Protein AF-A0A973HWJ0-F1 (afdb_monomer)

Mean predicted aligned error: 5.17 Å

pLDDT: mean 90.98, std 9.34, range [38.84, 98.31]

Foldseek 3Di:
DDPPDPPPLVVLLVVLVVCVVVVVLVVSLVSLVVCLVPPCQHLCNLVSLVSNLLSCLLQLVLVVSLVSLVQCLVQLVVCLVFAWGDGPPDPDTHGRDPPSSLSSVLSNLVSLQSQLVSCQLVQNLVSNLVSLVVSLVVVVVCVVVVHDDDPSSVCCNPQFSVLVSVCSVPAAQDFQDDQPQWAWPFADDPDQPQAFKEKEKEDFLVCCVPLCVLVVLLVQVLCVVCVNLRYAYEYEYEDQAQVCQVVRSVSVVVSCVVSVPPHTYTYRHHDPCGSCVSNVNDVPWMKIWMAGPVNGTRHIGIRCSSSSSSSVNSSVVVSSVVSD

Sequence (324 aa):
LDTSEIDLPELKIKRLEALEIAERYQEMVEVGKKYLENDPRTSYLPHLVYFTHKAHRHRGLLYDGRQLWRTWGPVLTAGALGGEIELPGSSEKWKVPEGKEGDFQLMADRAGFYEGFYQLALGNKDAALGAMVNYNDQLYERINSGETLSMATKTYLEFQSLPMAQRLDVLHGRVAPALDGLQWIQPPPESDEDKKLELRLFCDSNRATNRQARFIDVLRKLEHEYSSQGLRVVWISGVLRAERAGREANAMTEIAIQKKLGWSFGVQPGQETGVLERHLVSHGGTLLMAIDSEGILRWEMIDPMFWDEGLYRAIIERLLRNSG

Solvent-accessible surface area (backbone atoms only — not comparable to full-atom values): 17259 Å² total; per-residue (Å²): 134,86,81,79,76,77,56,63,69,58,52,57,51,53,49,45,52,51,26,56,78,67,66,38,35,70,59,28,33,54,53,32,50,51,38,59,74,76,58,50,91,42,91,54,40,47,55,48,54,50,52,25,35,51,19,21,37,43,66,30,37,55,69,61,32,42,48,50,39,67,65,44,25,63,43,24,48,48,31,35,75,39,53,72,35,64,47,91,97,43,91,63,68,44,69,49,56,88,90,39,28,63,56,17,38,56,43,23,57,48,32,40,49,45,53,10,53,39,27,41,62,74,60,38,55,69,59,11,38,52,31,25,49,53,39,51,51,57,51,49,52,41,46,74,73,68,48,84,72,53,71,70,59,49,47,45,43,67,68,39,38,52,57,47,33,54,42,49,74,75,43,51,77,32,71,52,67,70,65,67,80,52,48,62,79,38,66,70,71,96,72,62,90,68,49,24,32,38,37,41,34,37,47,43,54,70,41,50,71,49,91,34,31,68,41,54,54,45,50,51,53,50,37,70,71,35,35,92,72,12,37,44,50,36,42,34,26,72,31,71,48,49,88,49,34,66,60,49,49,50,49,42,50,52,50,32,62,76,69,67,54,91,54,25,31,32,34,31,56,29,72,64,99,33,46,51,57,69,64,67,52,62,96,87,58,36,34,41,34,34,25,42,61,89,40,31,22,70,44,72,43,63,51,70,79,69,74,30,55,23,38,56,49,47,37,49,56,54,49,52,66,70,57,113

Nearest PDB structures (foldseek):
  6hkq-assembly1_A  TM=7.403E-01  e=2.367E-03  Homo sapiens
  8q8n-assembly1_A  TM=6.943E-01  e=3.569E-03  Homo sapiens
  5h5r-assembly1_A  TM=7.353E-01  e=3.955E-03  Homo sapiens
  6elw-assembly1_A  TM=7.358E-01  e=4.857E-03  Homo sapiens
  8xyr-assembly1_A  TM=7.502E-01  e=9.467E-03  synthetic construct

Structure (mmCIF, N/CA/C/O backbone):
data_AF-A0A973HWJ0-F1
#
_entry.id   AF-A0A973HWJ0-F1
#
loop_
_atom_site.group_PDB
_atom_site.id
_atom_site.type_symbol
_atom_site.label_atom_id
_atom_site.label_alt_id
_atom_site.label_comp_id
_atom_site.label_asym_id
_atom_site.label_entity_id
_atom_site.label_seq_id
_atom_site.pdbx_PDB_ins_code
_atom_site.Cartn_x
_atom_site.Cartn_y
_atom_site.Cartn_z
_atom_site.occupancy
_atom_site.B_iso_or_equiv
_atom_site.auth_seq_id
_atom_site.auth_comp_id
_atom_site.auth_asym_id
_atom_site.auth_atom_id
_atom_site.pdbx_PDB_model_num
ATOM 1 N N . LEU A 1 1 ? 34.031 25.868 -15.312 1.00 44.06 1 LEU A N 1
ATOM 2 C CA . LEU A 1 1 ? 32.970 24.852 -15.177 1.00 44.06 1 LEU A CA 1
ATOM 3 C C . LEU A 1 1 ? 32.287 24.799 -16.522 1.00 44.06 1 LEU A C 1
ATOM 5 O O . LEU A 1 1 ? 31.571 25.727 -16.868 1.00 44.06 1 LEU A O 1
ATOM 9 N N . ASP A 1 2 ? 32.685 23.817 -17.316 1.00 38.84 2 ASP A N 1
ATOM 10 C CA . ASP A 1 2 ? 32.112 23.549 -18.627 1.00 38.84 2 ASP A CA 1
ATOM 11 C C . ASP A 1 2 ? 30.685 23.030 -18.403 1.00 38.84 2 ASP A C 1
ATOM 13 O O . ASP A 1 2 ? 30.494 22.031 -17.714 1.00 38.84 2 ASP A O 1
ATOM 17 N N . THR A 1 3 ? 29.682 23.778 -18.857 1.00 47.16 3 THR A N 1
ATOM 18 C CA . THR A 1 3 ? 28.256 23.420 -18.766 1.00 47.16 3 THR A CA 1
ATOM 19 C C . THR A 1 3 ? 27.782 22.700 -20.033 1.00 47.16 3 THR A C 1
ATOM 21 O O . THR A 1 3 ? 26.602 22.781 -20.378 1.00 47.16 3 THR A O 1
ATOM 24 N N . SER A 1 4 ? 28.692 22.070 -20.781 1.00 51.19 4 SER A N 1
ATOM 25 C CA . SER A 1 4 ? 28.357 21.320 -21.988 1.00 51.19 4 SER A CA 1
ATOM 26 C C . SER A 1 4 ? 27.718 19.974 -21.634 1.00 51.19 4 SER A C 1
ATOM 28 O O . SER A 1 4 ? 28.250 19.191 -20.856 1.00 51.19 4 SER A O 1
ATOM 30 N N . GLU A 1 5 ? 26.537 19.772 -22.222 1.00 52.50 5 GLU A N 1
ATOM 31 C CA . GLU A 1 5 ? 25.630 18.625 -22.100 1.00 52.50 5 GLU A CA 1
ATOM 32 C C . GLU A 1 5 ? 24.907 18.495 -20.760 1.00 52.50 5 GLU A C 1
ATOM 34 O O . GLU A 1 5 ? 25.197 17.663 -19.906 1.00 52.50 5 GLU A O 1
ATOM 39 N N . ILE A 1 6 ? 23.849 19.295 -20.614 1.00 59.62 6 ILE A N 1
ATOM 40 C CA . ILE A 1 6 ? 22.781 18.918 -19.701 1.00 59.62 6 ILE A CA 1
ATOM 41 C C . ILE A 1 6 ? 22.180 17.600 -20.216 1.00 59.62 6 ILE A C 1
ATOM 43 O O . ILE A 1 6 ? 21.542 17.591 -21.270 1.00 59.62 6 ILE A O 1
ATOM 47 N N . ASP A 1 7 ? 22.383 16.508 -19.477 1.00 75.69 7 ASP A N 1
ATOM 48 C CA . ASP A 1 7 ? 21.787 15.199 -19.752 1.00 75.69 7 ASP A CA 1
ATOM 49 C C . ASP A 1 7 ? 20.250 15.328 -19.711 1.00 75.69 7 ASP A C 1
ATOM 51 O O . ASP A 1 7 ? 19.611 15.360 -18.654 1.00 75.69 7 ASP A O 1
ATOM 55 N N . LEU A 1 8 ? 19.648 15.499 -20.893 1.00 78.88 8 LEU A N 1
ATOM 56 C CA . LEU A 1 8 ? 18.205 15.658 -21.073 1.00 78.88 8 LEU A CA 1
ATOM 57 C C . LEU A 1 8 ? 17.419 14.489 -20.440 1.00 78.88 8 LEU A C 1
ATOM 59 O O . LEU A 1 8 ? 16.421 14.759 -19.765 1.00 78.88 8 LEU A O 1
ATOM 63 N N . PRO A 1 9 ? 17.824 13.214 -20.616 1.00 82.06 9 PRO A N 1
ATOM 64 C CA . PRO A 1 9 ? 17.309 12.091 -19.834 1.00 82.06 9 PRO A CA 1
ATOM 65 C C . PRO A 1 9 ? 17.344 12.286 -18.312 1.00 82.06 9 PRO A C 1
ATOM 67 O O . PRO A 1 9 ? 16.328 12.050 -17.654 1.00 82.06 9 PRO A O 1
ATOM 70 N N . GLU A 1 10 ? 18.464 12.737 -17.748 1.00 85.94 10 GLU A N 1
ATOM 71 C CA . GLU A 1 10 ? 18.597 12.951 -16.300 1.00 85.94 10 GLU A CA 1
ATOM 72 C C . GLU A 1 10 ? 17.676 14.080 -15.804 1.00 85.94 10 GLU A C 1
ATOM 74 O O . GLU A 1 10 ? 16.994 13.936 -14.784 1.00 85.94 10 GLU A O 1
ATOM 79 N N . LEU A 1 11 ? 17.564 15.184 -16.555 1.00 87.50 11 LEU A N 1
ATOM 80 C CA . LEU A 1 11 ? 16.638 16.274 -16.221 1.00 87.50 11 LEU A CA 1
ATOM 81 C C . LEU A 1 11 ? 15.180 15.814 -16.123 1.00 87.50 11 LEU A C 1
ATOM 83 O O . LEU A 1 11 ? 14.424 16.331 -15.296 1.00 87.50 11 LEU A O 1
ATOM 87 N N . LYS A 1 12 ? 14.762 14.869 -16.973 1.00 89.38 12 LYS A N 1
ATOM 88 C CA . LYS A 1 12 ? 13.383 14.356 -16.979 1.00 89.38 12 LYS A CA 1
ATOM 89 C C . LYS A 1 12 ? 13.047 13.652 -15.669 1.00 89.38 12 LYS A C 1
ATOM 91 O O . LYS A 1 12 ? 11.964 13.875 -15.127 1.00 89.38 12 LYS A O 1
ATOM 96 N N . ILE A 1 13 ? 13.974 12.858 -15.136 1.00 92.44 13 ILE A N 1
ATOM 97 C CA . ILE A 1 13 ? 13.792 12.203 -13.836 1.00 92.44 13 ILE A CA 1
ATOM 98 C C . ILE A 1 13 ? 13.869 13.207 -12.698 1.00 92.44 13 ILE A C 1
ATOM 100 O O . ILE A 1 13 ? 12.954 13.232 -11.878 1.00 92.44 13 ILE A O 1
ATOM 104 N N . LYS A 1 14 ? 14.858 14.109 -12.705 1.00 92.62 14 LYS A N 1
ATOM 105 C CA . LYS A 1 14 ? 14.969 15.174 -11.693 1.00 92.62 14 LYS A CA 1
ATOM 106 C C . LYS A 1 14 ? 13.697 16.018 -11.603 1.00 92.62 14 LYS A C 1
ATOM 108 O O . LYS A 1 14 ? 13.305 16.448 -10.522 1.00 92.62 14 LYS A O 1
ATOM 113 N N . ARG A 1 15 ? 13.002 16.230 -12.728 1.00 94.56 15 ARG A N 1
ATOM 114 C CA . ARG A 1 15 ? 11.691 16.889 -12.738 1.00 94.56 15 ARG A CA 1
ATOM 115 C C . ARG A 1 15 ? 10.622 16.074 -12.008 1.00 94.56 15 ARG A C 1
ATOM 117 O O . ARG A 1 15 ? 9.851 16.662 -11.257 1.00 94.56 15 ARG A O 1
ATOM 124 N N . LEU A 1 16 ? 10.539 14.763 -12.230 1.00 94.94 16 LEU A N 1
ATOM 125 C CA . LEU A 1 16 ? 9.573 13.906 -11.530 1.00 94.94 16 LEU A CA 1
ATOM 126 C C . LEU A 1 16 ? 9.870 13.823 -10.031 1.00 94.94 16 LEU A C 1
ATOM 128 O O . LEU A 1 16 ? 8.942 13.930 -9.237 1.00 94.94 16 LEU A O 1
ATOM 132 N N . GLU A 1 17 ? 11.142 13.725 -9.650 1.00 94.19 17 GLU A N 1
ATOM 133 C CA . GLU A 1 17 ? 11.587 13.771 -8.250 1.00 94.19 17 GLU A CA 1
ATOM 134 C C . GLU A 1 17 ? 11.230 15.113 -7.594 1.00 94.19 17 GLU A C 1
ATOM 136 O O . GLU A 1 17 ? 10.685 15.152 -6.494 1.00 94.19 17 GLU A O 1
ATOM 141 N N . ALA A 1 18 ? 11.447 16.235 -8.289 1.00 95.75 18 ALA A N 1
ATOM 142 C CA . ALA A 1 18 ? 11.059 17.551 -7.786 1.00 95.75 18 ALA A CA 1
ATOM 143 C C . ALA A 1 18 ? 9.536 17.681 -7.600 1.00 95.75 18 ALA A C 1
ATOM 145 O O . ALA A 1 18 ? 9.079 18.272 -6.620 1.00 95.75 18 ALA A O 1
ATOM 146 N N . LEU A 1 19 ? 8.741 17.120 -8.518 1.00 96.81 19 LEU A N 1
ATOM 147 C CA . LEU A 1 19 ? 7.280 17.090 -8.394 1.00 96.81 19 LEU A CA 1
ATOM 148 C C . LEU A 1 19 ? 6.822 16.197 -7.237 1.00 96.81 19 LEU A C 1
ATOM 150 O O . LEU A 1 19 ? 5.868 16.555 -6.549 1.00 96.81 19 LEU A O 1
ATOM 154 N N . GLU A 1 20 ? 7.499 15.07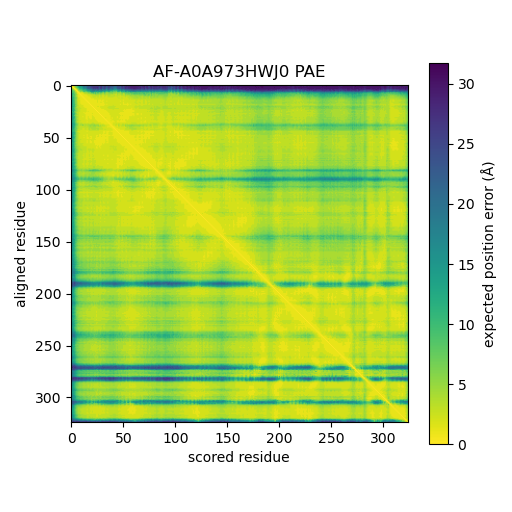3 -7.000 1.00 94.19 20 GLU A N 1
ATOM 155 C CA . GLU A 1 20 ? 7.248 14.195 -5.857 1.00 94.19 20 GLU A CA 1
ATOM 156 C C . GLU A 1 20 ? 7.533 14.904 -4.528 1.00 94.19 20 GLU A C 1
ATOM 158 O O . GLU A 1 20 ? 6.683 14.876 -3.641 1.00 94.19 20 GLU A O 1
ATOM 163 N N . ILE A 1 21 ? 8.689 15.569 -4.403 1.00 93.25 21 ILE A N 1
ATOM 164 C CA . ILE A 1 21 ? 9.074 16.337 -3.205 1.00 93.25 21 ILE A CA 1
ATOM 165 C C . ILE A 1 21 ? 8.068 17.460 -2.931 1.00 93.25 21 ILE A C 1
ATOM 167 O O . ILE A 1 21 ? 7.732 17.727 -1.780 1.00 93.25 21 ILE A O 1
ATOM 171 N N . ALA A 1 22 ? 7.568 18.105 -3.987 1.00 95.00 22 ALA A N 1
ATOM 172 C CA . ALA A 1 22 ? 6.542 19.139 -3.892 1.00 95.00 22 ALA A CA 1
ATOM 173 C C . ALA A 1 22 ? 5.112 18.584 -3.732 1.00 95.00 22 ALA A C 1
ATOM 175 O O . ALA A 1 22 ? 4.165 19.368 -3.687 1.00 95.00 22 ALA A O 1
ATOM 176 N N . GLU A 1 23 ? 4.937 17.258 -3.704 1.00 92.94 23 GLU A N 1
ATOM 177 C CA . GLU A 1 23 ? 3.645 16.560 -3.631 1.00 92.94 23 GLU A CA 1
ATOM 178 C C . GLU A 1 23 ? 2.656 16.952 -4.755 1.00 92.94 23 GLU A C 1
ATOM 180 O O . GLU A 1 23 ? 1.434 16.840 -4.629 1.00 92.94 23 GLU A O 1
ATOM 185 N N . ARG A 1 24 ? 3.178 17.377 -5.916 1.00 96.69 24 ARG A N 1
ATOM 186 C CA . ARG A 1 24 ? 2.410 17.793 -7.107 1.00 96.69 24 ARG A CA 1
ATOM 187 C C . ARG A 1 24 ? 2.049 16.589 -7.977 1.00 96.69 24 ARG A C 1
ATOM 189 O O . ARG A 1 24 ? 2.366 16.525 -9.165 1.00 96.69 24 ARG A O 1
ATOM 196 N N . TYR A 1 25 ? 1.362 15.615 -7.382 1.00 96.00 25 TYR A N 1
ATOM 197 C CA . TYR A 1 25 ? 1.127 14.309 -8.007 1.00 96.00 25 TYR A CA 1
ATOM 198 C C . TYR A 1 25 ? 0.291 14.360 -9.293 1.00 96.00 25 TYR A C 1
ATOM 200 O O . TYR A 1 25 ? 0.475 13.511 -10.157 1.00 96.00 25 TYR A O 1
ATOM 208 N N . GLN A 1 26 ? -0.598 15.346 -9.462 1.00 97.00 26 GLN A N 1
ATOM 209 C CA . GLN A 1 26 ? -1.353 15.505 -10.715 1.00 97.00 26 GLN A CA 1
ATOM 210 C C . GLN A 1 26 ? -0.416 15.810 -11.892 1.00 97.00 26 GLN A C 1
ATOM 212 O O . GLN A 1 26 ? -0.429 15.113 -12.902 1.00 97.00 26 GLN A O 1
ATOM 217 N N . GLU A 1 27 ? 0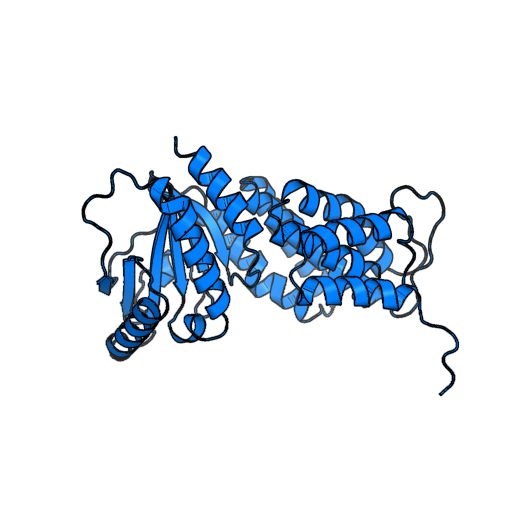.457 16.801 -11.730 1.00 97.69 27 GLU A N 1
ATOM 218 C CA . GLU A 1 27 ? 1.440 17.165 -12.753 1.00 97.69 27 GLU A CA 1
ATOM 219 C C . GLU A 1 27 ? 2.471 16.059 -12.961 1.00 97.69 27 GLU A C 1
ATOM 221 O O . GLU A 1 27 ? 2.937 15.841 -14.074 1.00 97.69 27 GLU A O 1
ATOM 226 N N . MET A 1 28 ? 2.812 15.328 -11.899 1.00 97.50 28 MET A N 1
ATOM 227 C CA . MET A 1 28 ? 3.696 14.170 -11.982 1.00 97.50 28 MET A CA 1
ATOM 228 C C . MET A 1 28 ? 3.099 13.055 -12.857 1.00 97.50 28 MET A C 1
ATOM 230 O O . MET A 1 28 ? 3.831 12.464 -13.651 1.00 97.50 28 MET A O 1
ATOM 234 N N . VAL A 1 29 ? 1.783 12.803 -12.778 1.00 97.12 29 VAL A N 1
ATOM 235 C CA . VAL A 1 29 ? 1.084 11.884 -13.697 1.00 97.12 29 VAL A CA 1
ATOM 236 C C . VAL A 1 29 ? 1.182 12.388 -15.137 1.00 97.12 29 VAL A C 1
ATOM 238 O O . VAL A 1 29 ? 1.552 11.620 -16.023 1.00 97.12 29 VAL A O 1
ATOM 241 N N . GLU A 1 30 ? 0.874 13.662 -15.378 1.00 97.12 30 GLU A N 1
ATOM 242 C CA . GLU A 1 30 ? 0.862 14.257 -16.723 1.00 97.12 30 GLU A CA 1
ATOM 243 C C . GLU A 1 30 ? 2.249 14.233 -17.378 1.00 97.12 30 GLU A C 1
ATOM 245 O O . GLU A 1 30 ? 2.405 13.791 -18.516 1.00 97.12 30 GLU A O 1
ATOM 250 N N . VAL A 1 31 ? 3.276 14.662 -16.641 1.00 96.62 31 VAL A N 1
ATOM 251 C CA . VAL A 1 31 ? 4.671 14.666 -17.098 1.00 96.62 31 VAL A CA 1
ATOM 252 C C . VAL A 1 31 ? 5.178 13.242 -17.312 1.00 96.62 31 VAL A C 1
ATOM 254 O O . VAL A 1 31 ? 5.811 12.971 -18.332 1.00 96.62 31 VAL A O 1
ATOM 257 N N . GLY A 1 32 ? 4.873 12.330 -16.387 1.00 96.44 32 GLY A N 1
ATOM 258 C CA . GLY A 1 32 ? 5.261 10.926 -16.476 1.00 96.44 32 GLY A CA 1
ATOM 259 C C . GLY A 1 32 ? 4.684 10.233 -17.711 1.00 96.44 32 GLY A C 1
ATOM 260 O O . GLY A 1 32 ? 5.438 9.669 -18.503 1.00 96.44 32 GLY A O 1
ATOM 261 N N . LYS A 1 33 ? 3.365 10.356 -17.935 1.00 96.25 33 LYS A N 1
ATOM 262 C CA . LYS A 1 33 ? 2.692 9.837 -19.140 1.00 96.25 33 LYS A CA 1
ATOM 263 C C . LYS A 1 33 ? 3.290 10.437 -20.412 1.00 96.25 33 LYS A C 1
ATOM 265 O O . LYS A 1 33 ? 3.686 9.693 -21.303 1.00 96.25 33 LYS A O 1
ATOM 270 N N . LYS A 1 34 ? 3.474 11.762 -20.451 1.00 95.44 34 LYS A N 1
ATOM 271 C CA . LYS A 1 34 ? 4.074 12.447 -21.603 1.00 95.44 34 LYS A CA 1
ATOM 272 C C . LYS A 1 34 ? 5.462 11.901 -21.948 1.00 95.44 34 LYS A C 1
ATOM 274 O O . LYS A 1 34 ? 5.757 11.719 -23.127 1.00 95.44 34 LYS A O 1
ATOM 279 N N . TYR A 1 35 ? 6.323 11.670 -20.959 1.00 94.88 35 TYR A N 1
ATOM 280 C CA . TYR A 1 35 ? 7.660 11.128 -21.212 1.00 94.88 35 TYR A CA 1
ATOM 281 C C . TYR A 1 35 ? 7.626 9.661 -21.640 1.00 94.88 35 TYR A C 1
ATOM 283 O O . TYR A 1 35 ? 8.385 9.295 -22.530 1.00 94.88 35 TYR A O 1
ATOM 291 N N . LEU A 1 36 ? 6.737 8.842 -21.075 1.00 95.06 36 LEU A N 1
ATOM 292 C CA . LEU A 1 36 ? 6.569 7.449 -21.500 1.00 95.06 36 LEU A CA 1
ATOM 293 C C . LEU A 1 36 ? 6.042 7.333 -22.937 1.00 95.06 36 LEU A C 1
ATOM 295 O O . LEU A 1 36 ? 6.428 6.417 -23.652 1.00 95.06 36 LEU A O 1
ATOM 299 N N . GLU A 1 37 ? 5.186 8.258 -23.365 1.00 92.69 37 GLU A N 1
ATOM 300 C CA . GLU A 1 37 ? 4.616 8.267 -24.717 1.00 92.69 37 GLU A CA 1
ATOM 301 C C . GLU A 1 37 ? 5.591 8.811 -25.766 1.00 92.69 37 GLU A C 1
ATOM 303 O O . GLU A 1 37 ? 5.693 8.257 -26.856 1.00 92.69 37 GLU A O 1
ATOM 308 N N . ASN A 1 38 ? 6.305 9.897 -25.455 1.00 89.94 38 ASN A N 1
ATOM 309 C CA . ASN A 1 38 ? 7.079 10.631 -26.462 1.00 89.94 38 ASN A CA 1
ATOM 310 C C . ASN A 1 38 ? 8.580 10.342 -26.411 1.00 89.94 38 ASN A C 1
ATOM 312 O O . ASN A 1 38 ? 9.251 10.415 -27.434 1.00 89.94 38 ASN A O 1
ATOM 316 N N . ASP A 1 39 ? 9.117 10.019 -25.233 1.00 88.25 39 ASP A N 1
ATOM 317 C CA . ASP A 1 39 ? 10.555 9.867 -25.020 1.00 88.25 39 ASP A CA 1
ATOM 318 C C . ASP A 1 39 ? 10.937 8.681 -24.097 1.00 88.25 39 ASP A C 1
ATOM 320 O O . ASP A 1 39 ? 11.739 8.860 -23.170 1.00 88.25 39 ASP A O 1
ATOM 324 N N . PRO A 1 40 ? 10.411 7.458 -24.307 1.00 90.25 40 PRO A N 1
ATOM 325 C CA . PRO A 1 40 ? 10.664 6.334 -23.398 1.00 90.25 40 PRO A CA 1
ATOM 326 C C . PRO A 1 40 ? 12.080 5.742 -23.493 1.00 90.25 40 PRO A C 1
ATOM 328 O O . PRO A 1 40 ? 12.487 4.977 -22.622 1.00 90.25 40 PRO A O 1
ATOM 331 N N . ARG A 1 41 ? 12.847 6.078 -24.537 1.00 91.81 41 ARG A N 1
ATOM 332 C CA . ARG A 1 41 ? 14.199 5.552 -24.802 1.00 91.81 41 ARG A CA 1
ATOM 333 C C . ARG A 1 41 ? 15.242 6.241 -23.923 1.00 91.81 41 ARG A C 1
ATOM 335 O O . ARG A 1 41 ? 15.999 7.093 -24.380 1.00 91.81 41 ARG A O 1
ATOM 342 N N . THR A 1 42 ? 15.257 5.892 -22.643 1.00 90.88 42 THR A N 1
ATOM 343 C CA . THR A 1 42 ? 16.151 6.472 -21.634 1.00 90.88 42 THR A CA 1
ATOM 344 C C . THR A 1 42 ? 16.688 5.395 -20.698 1.00 90.88 42 THR A C 1
ATOM 346 O O . THR A 1 42 ? 15.977 4.458 -20.337 1.00 90.88 42 THR A O 1
ATOM 349 N N . SER A 1 43 ? 17.933 5.558 -20.241 1.00 90.38 43 SER A N 1
ATOM 350 C CA . SER A 1 43 ? 18.537 4.714 -19.198 1.00 90.38 43 SER A CA 1
ATOM 351 C C . SER A 1 43 ? 17.747 4.732 -17.884 1.00 90.38 43 SER A C 1
ATOM 353 O O . SER A 1 43 ? 17.886 3.828 -17.065 1.00 90.38 43 SER A O 1
ATOM 355 N N . TYR A 1 44 ? 16.877 5.729 -17.702 1.00 92.75 44 TYR A N 1
ATOM 356 C CA . TYR A 1 44 ? 16.008 5.872 -16.544 1.00 92.75 44 TYR A CA 1
ATOM 357 C C . TYR A 1 44 ? 14.574 5.364 -16.758 1.00 92.75 44 TYR A C 1
ATOM 359 O O . TYR A 1 44 ? 13.711 5.627 -15.919 1.00 92.75 44 TYR A O 1
ATOM 367 N N . LEU A 1 45 ? 14.288 4.635 -17.842 1.00 95.56 45 LEU A N 1
ATOM 368 C CA . LEU A 1 45 ? 12.947 4.108 -18.121 1.00 95.56 45 LEU A CA 1
ATOM 369 C C . LEU A 1 45 ? 12.317 3.372 -16.913 1.00 95.56 45 LEU A C 1
ATOM 371 O O . LEU A 1 45 ? 11.165 3.674 -16.592 1.00 95.56 45 LEU A O 1
ATOM 375 N N . PRO A 1 46 ? 13.037 2.504 -16.167 1.00 95.75 46 PRO A N 1
ATOM 376 C CA . PRO A 1 46 ? 12.475 1.854 -14.979 1.00 95.75 46 PRO A CA 1
ATOM 377 C C . PRO A 1 46 ? 11.986 2.851 -13.916 1.00 95.75 46 PRO A C 1
ATOM 379 O O . PRO A 1 46 ? 10.902 2.696 -13.348 1.00 95.75 46 PRO A O 1
ATOM 382 N N . HIS A 1 47 ? 12.750 3.920 -13.688 1.00 94.69 47 HIS A N 1
ATOM 383 C CA . HIS A 1 47 ? 12.416 4.975 -12.732 1.00 94.69 47 HIS A CA 1
ATOM 384 C C . HIS A 1 47 ? 11.247 5.830 -13.222 1.00 94.69 47 HIS A C 1
ATOM 386 O O . HIS A 1 47 ? 10.363 6.171 -12.438 1.00 94.69 47 HIS A O 1
ATOM 392 N N . LEU A 1 48 ? 11.198 6.123 -14.522 1.00 95.88 48 LEU A N 1
ATOM 393 C CA . LEU A 1 48 ? 10.093 6.845 -15.142 1.00 95.88 48 LEU A CA 1
ATOM 394 C C . LEU A 1 48 ? 8.760 6.100 -14.954 1.00 95.88 48 LEU A C 1
ATOM 396 O O . LEU A 1 48 ? 7.774 6.710 -14.531 1.00 95.88 48 LEU A O 1
ATOM 400 N N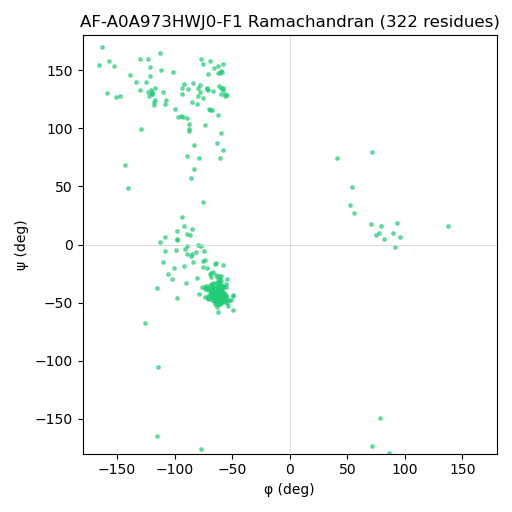 . VAL A 1 49 ? 8.736 4.783 -15.190 1.00 96.75 49 VAL A N 1
ATOM 401 C CA . VAL A 1 49 ? 7.555 3.939 -14.931 1.00 96.75 49 VAL A CA 1
ATOM 402 C C . VAL A 1 49 ? 7.189 3.982 -13.447 1.00 96.75 49 VAL A C 1
ATOM 404 O O . VAL A 1 49 ? 6.037 4.249 -13.105 1.00 96.75 49 VAL A O 1
ATOM 407 N N . TYR A 1 50 ? 8.166 3.792 -12.555 1.00 95.00 50 TYR A N 1
ATOM 408 C CA . TYR A 1 50 ? 7.935 3.765 -11.111 1.00 95.00 50 TYR A CA 1
ATOM 409 C C . TYR A 1 50 ? 7.381 5.083 -10.549 1.00 95.00 50 TYR A C 1
ATOM 411 O O . TYR A 1 50 ? 6.423 5.063 -9.774 1.00 95.00 50 TYR A O 1
ATOM 419 N N . PHE A 1 51 ? 7.944 6.227 -10.937 1.00 95.56 51 PHE A N 1
ATOM 420 C CA . PHE A 1 51 ? 7.481 7.539 -10.484 1.00 95.56 51 PHE A CA 1
ATOM 421 C C . PHE A 1 51 ? 6.093 7.865 -11.032 1.00 95.56 51 PHE A C 1
ATOM 423 O O . PHE A 1 51 ? 5.210 8.275 -10.275 1.00 95.56 51 PHE A O 1
ATOM 430 N N . THR A 1 52 ? 5.857 7.593 -12.317 1.00 96.56 52 THR A N 1
ATOM 431 C CA . THR A 1 52 ? 4.529 7.756 -12.923 1.00 96.56 52 THR A CA 1
ATOM 432 C C . THR A 1 52 ? 3.500 6.902 -12.185 1.00 96.56 52 THR A C 1
ATOM 434 O O . THR A 1 52 ? 2.430 7.381 -11.814 1.00 96.56 52 THR A O 1
ATOM 437 N N . HIS A 1 53 ? 3.837 5.649 -11.893 1.00 95.38 53 HIS A N 1
ATOM 438 C CA . HIS A 1 53 ? 3.017 4.745 -11.100 1.00 95.38 53 HIS A CA 1
ATOM 439 C C . HIS A 1 53 ? 2.743 5.273 -9.682 1.00 95.38 53 HIS A C 1
ATOM 441 O O . HIS A 1 53 ? 1.595 5.277 -9.233 1.00 95.38 53 HIS A O 1
ATOM 447 N N . LYS A 1 54 ? 3.779 5.734 -8.973 1.00 94.56 54 LYS A N 1
ATOM 448 C CA . LYS A 1 54 ? 3.648 6.294 -7.624 1.00 94.56 54 LYS A CA 1
ATOM 449 C C . LYS A 1 54 ? 2.657 7.460 -7.613 1.00 94.56 54 LYS A C 1
ATOM 451 O O . LYS A 1 54 ? 1.789 7.512 -6.744 1.00 94.56 54 LYS A O 1
ATOM 456 N N . ALA A 1 55 ? 2.720 8.333 -8.615 1.00 96.19 55 ALA A N 1
ATOM 457 C CA . ALA A 1 55 ? 1.779 9.435 -8.766 1.00 96.19 55 ALA A CA 1
ATOM 458 C C . ALA A 1 55 ? 0.323 8.954 -8.935 1.00 96.19 55 ALA A C 1
ATOM 460 O O . ALA A 1 55 ? -0.575 9.506 -8.299 1.00 96.19 55 ALA A O 1
ATOM 461 N N . HIS A 1 56 ? 0.078 7.882 -9.701 1.00 96.44 56 HIS A N 1
ATOM 462 C CA . HIS A 1 56 ? -1.262 7.286 -9.819 1.00 96.44 56 HIS A CA 1
ATOM 463 C C . HIS A 1 56 ? -1.805 6.816 -8.464 1.00 96.44 56 HIS A C 1
ATOM 465 O O . HIS A 1 56 ? -2.961 7.102 -8.146 1.00 96.44 56 HIS A O 1
ATOM 471 N N . ARG A 1 57 ? -0.979 6.160 -7.635 1.00 94.38 57 ARG A N 1
ATOM 472 C CA . ARG A 1 57 ? -1.396 5.727 -6.289 1.00 94.38 57 ARG A CA 1
ATOM 473 C C . ARG A 1 57 ? -1.757 6.904 -5.390 1.00 94.38 57 ARG A C 1
ATOM 475 O O . ARG A 1 57 ? -2.831 6.896 -4.797 1.00 94.38 57 ARG A O 1
ATOM 482 N N . HIS A 1 58 ? -0.925 7.947 -5.344 1.00 94.12 58 HIS A N 1
ATOM 483 C CA . HIS A 1 58 ? -1.223 9.155 -4.562 1.00 94.12 58 HIS A CA 1
ATOM 484 C C . HIS A 1 58 ? -2.515 9.854 -5.000 1.00 94.12 58 HIS A C 1
ATOM 486 O O . HIS A 1 58 ? -3.158 10.513 -4.186 1.00 94.12 58 HIS A O 1
ATOM 492 N N . ARG A 1 59 ? -2.906 9.699 -6.268 1.00 95.44 59 ARG A N 1
ATOM 493 C CA . ARG A 1 59 ? -4.145 10.246 -6.834 1.00 95.44 59 ARG A CA 1
ATOM 494 C C . ARG A 1 59 ? -5.344 9.295 -6.742 1.00 95.44 59 ARG A C 1
ATOM 496 O O . ARG A 1 59 ? -6.432 9.692 -7.137 1.00 95.44 59 ARG A O 1
ATOM 503 N N . GLY A 1 60 ? -5.169 8.067 -6.249 1.00 94.75 60 GLY A N 1
ATOM 504 C CA . GLY A 1 60 ? -6.241 7.066 -6.200 1.00 94.75 60 GLY A CA 1
ATOM 505 C C . GLY A 1 60 ? -6.652 6.518 -7.571 1.00 94.75 60 GLY A C 1
ATOM 506 O O . GLY A 1 60 ? -7.720 5.927 -7.707 1.00 94.75 60 GLY A O 1
ATOM 507 N N . LEU A 1 61 ? -5.816 6.685 -8.600 1.00 96.50 61 LEU A N 1
ATOM 508 C CA . LEU A 1 61 ? -6.084 6.241 -9.971 1.00 96.50 61 LEU A CA 1
ATOM 509 C C . LEU A 1 61 ? -5.722 4.757 -10.138 1.00 96.50 61 LEU A C 1
ATOM 511 O O . LEU A 1 61 ? -4.782 4.406 -10.850 1.00 96.50 61 LEU A O 1
ATOM 515 N N . LEU A 1 62 ? -6.443 3.879 -9.434 1.00 95.19 62 LEU A N 1
ATOM 516 C CA . LEU A 1 62 ? -6.073 2.465 -9.285 1.00 95.19 62 LEU A CA 1
ATOM 517 C C . LEU A 1 62 ? -6.043 1.696 -10.611 1.00 95.19 62 LEU A C 1
ATOM 519 O O . LEU A 1 62 ? -5.112 0.935 -10.867 1.00 95.19 62 LEU A O 1
ATOM 523 N N . TYR A 1 63 ? -7.047 1.901 -11.465 1.00 96.25 63 TYR A N 1
ATOM 524 C CA . TYR A 1 63 ? -7.123 1.218 -12.757 1.00 96.25 63 TYR A CA 1
ATOM 525 C C . TYR A 1 63 ? -5.985 1.647 -13.690 1.00 96.25 63 TYR A C 1
ATOM 527 O O . TYR A 1 63 ? -5.276 0.800 -14.229 1.00 96.25 63 TYR A O 1
ATOM 535 N N . ASP A 1 64 ? -5.765 2.955 -13.819 1.00 96.50 64 ASP A N 1
ATOM 536 C CA . ASP A 1 64 ? -4.702 3.519 -14.653 1.00 96.50 64 ASP A CA 1
ATOM 537 C C . ASP A 1 64 ? -3.312 3.118 -14.148 1.00 96.50 64 ASP A C 1
ATOM 539 O O . ASP A 1 64 ? -2.460 2.702 -14.932 1.00 96.50 64 ASP A O 1
ATOM 543 N N . GLY A 1 65 ? -3.091 3.180 -12.829 1.00 95.81 65 GLY A N 1
ATOM 544 C CA . GLY A 1 65 ? -1.839 2.763 -12.202 1.00 95.81 65 GLY A CA 1
ATOM 545 C C . GLY A 1 65 ? -1.533 1.283 -12.435 1.00 95.81 65 GLY A C 1
ATOM 546 O O . GLY A 1 65 ? -0.378 0.918 -12.657 1.00 95.81 65 GLY A O 1
ATOM 547 N N . ARG A 1 66 ? -2.564 0.432 -12.461 1.00 96.50 66 ARG A N 1
ATOM 548 C CA . ARG A 1 66 ? -2.429 -0.978 -12.834 1.00 96.50 66 ARG A CA 1
ATOM 549 C C . ARG A 1 66 ? -2.157 -1.170 -14.323 1.00 96.50 66 ARG A C 1
ATOM 551 O O . ARG A 1 66 ? -1.291 -1.965 -14.683 1.00 96.50 66 ARG A O 1
ATOM 558 N N . GLN A 1 67 ? -2.875 -0.463 -15.196 1.00 97.06 67 GLN A N 1
ATOM 559 C CA . GLN A 1 67 ? -2.662 -0.575 -16.641 1.00 97.06 67 GLN A CA 1
ATOM 560 C C . GLN A 1 67 ? -1.268 -0.111 -17.055 1.00 97.06 67 GLN A C 1
ATOM 562 O O . GLN A 1 67 ? -0.662 -0.718 -17.930 1.00 97.06 67 GLN A O 1
ATOM 567 N N . LEU A 1 68 ? -0.711 0.884 -16.366 1.00 96.81 68 LEU A N 1
ATOM 568 C CA . LEU A 1 68 ? 0.676 1.289 -16.549 1.00 96.81 68 LEU A CA 1
ATOM 569 C C . LEU A 1 68 ? 1.646 0.107 -16.372 1.00 96.81 68 LEU A C 1
ATOM 571 O O . LEU A 1 68 ? 2.492 -0.117 -17.235 1.00 96.81 68 LEU A O 1
ATOM 575 N N . TRP A 1 69 ? 1.498 -0.689 -15.308 1.00 96.25 69 TRP A N 1
ATOM 576 C CA . TRP A 1 69 ? 2.327 -1.884 -15.107 1.00 96.25 69 TRP A CA 1
ATOM 577 C C . TRP A 1 69 ? 2.063 -2.982 -16.126 1.00 96.25 69 TRP A C 1
ATOM 579 O O . TRP A 1 69 ? 2.993 -3.677 -16.510 1.00 96.25 69 TRP A O 1
ATOM 589 N N . ARG A 1 70 ? 0.830 -3.144 -16.601 1.00 95.88 70 ARG A N 1
ATOM 590 C CA . ARG A 1 70 ? 0.524 -4.131 -17.647 1.00 95.88 70 ARG A CA 1
ATOM 591 C C . ARG A 1 70 ? 1.148 -3.768 -18.988 1.00 95.88 70 ARG A C 1
ATOM 593 O O . ARG A 1 70 ? 1.596 -4.654 -19.706 1.00 95.88 70 ARG A O 1
ATOM 600 N N . THR A 1 71 ? 1.213 -2.477 -19.292 1.00 96.62 71 THR A N 1
ATOM 601 C CA . THR A 1 71 ? 1.853 -1.963 -20.503 1.00 96.62 71 THR A CA 1
ATOM 602 C C . THR A 1 71 ? 3.378 -2.036 -20.413 1.00 96.62 71 THR A C 1
ATOM 604 O O . THR A 1 71 ? 4.025 -2.474 -21.359 1.00 96.62 71 THR A O 1
ATOM 607 N N . TRP A 1 72 ? 3.966 -1.624 -19.286 1.00 97.25 72 TRP A N 1
ATOM 608 C CA . TRP A 1 72 ? 5.422 -1.462 -19.165 1.00 97.25 72 TRP A CA 1
ATOM 609 C C . TRP A 1 72 ? 6.137 -2.610 -18.450 1.00 97.25 72 TRP A C 1
ATOM 611 O O . TRP A 1 72 ? 7.332 -2.787 -18.644 1.00 97.25 72 TRP A O 1
ATOM 621 N N . GLY A 1 73 ? 5.442 -3.423 -17.659 1.00 95.94 73 GLY A N 1
ATOM 622 C CA . GLY A 1 73 ? 6.002 -4.591 -16.971 1.00 95.94 73 GLY A CA 1
ATOM 623 C C . GLY A 1 73 ? 6.709 -5.564 -17.920 1.00 95.94 73 GLY A C 1
ATOM 624 O O . GLY A 1 73 ? 7.879 -5.852 -17.681 1.00 95.94 73 GLY A O 1
ATOM 625 N N . PRO A 1 74 ? 6.084 -5.992 -19.037 1.00 95.88 74 PRO A N 1
ATOM 626 C CA . PRO A 1 74 ? 6.744 -6.857 -20.019 1.00 95.88 74 PRO A CA 1
ATOM 627 C C . PRO A 1 74 ? 8.016 -6.243 -20.620 1.00 95.88 74 PRO A C 1
ATOM 629 O O . PRO A 1 74 ? 8.996 -6.948 -20.846 1.00 95.88 74 PRO A O 1
ATOM 632 N N . VAL A 1 75 ? 8.028 -4.922 -20.826 1.00 96.56 75 VAL A N 1
ATOM 633 C CA . VAL A 1 75 ? 9.193 -4.170 -21.323 1.00 96.56 75 VAL A CA 1
ATOM 634 C C . VAL A 1 75 ? 10.323 -4.190 -20.292 1.00 96.56 75 VAL A C 1
ATOM 636 O O . VAL A 1 75 ? 11.484 -4.384 -20.646 1.00 96.56 75 VAL A O 1
ATOM 639 N N . LEU A 1 76 ? 9.987 -4.027 -19.008 1.00 97.00 76 LEU A N 1
ATOM 640 C CA . LEU A 1 76 ? 10.949 -4.090 -17.908 1.00 97.00 76 LEU A CA 1
ATOM 641 C C . LEU A 1 76 ? 11.536 -5.496 -17.753 1.00 97.00 76 LEU A C 1
ATOM 643 O O . LEU A 1 76 ? 12.745 -5.632 -17.600 1.00 97.00 76 LEU A O 1
ATOM 647 N N . THR A 1 77 ? 10.703 -6.535 -17.859 1.00 95.62 77 THR A N 1
ATOM 648 C CA . THR A 1 77 ? 11.147 -7.935 -17.854 1.00 95.62 77 THR A CA 1
ATOM 649 C C . THR A 1 77 ? 12.078 -8.231 -19.026 1.00 95.62 77 THR A C 1
ATOM 651 O O . THR A 1 77 ? 13.135 -8.816 -18.821 1.00 95.62 77 THR A O 1
ATOM 654 N N . ALA A 1 78 ? 11.729 -7.797 -20.241 1.00 95.69 78 ALA A N 1
ATOM 655 C CA . ALA A 1 78 ? 12.594 -7.969 -21.404 1.00 95.69 78 ALA A CA 1
ATOM 656 C C . ALA A 1 78 ? 13.933 -7.241 -21.215 1.00 95.69 78 ALA A C 1
ATOM 658 O O . ALA A 1 78 ? 14.986 -7.809 -21.483 1.00 95.69 78 ALA A O 1
ATOM 659 N N . GLY A 1 79 ? 13.907 -6.009 -20.696 1.00 95.56 79 GLY A N 1
ATOM 660 C CA . GLY A 1 79 ? 15.128 -5.229 -20.508 1.00 95.56 79 GLY A CA 1
ATOM 661 C C . GLY A 1 79 ? 16.027 -5.727 -19.377 1.00 95.56 79 GLY A C 1
ATOM 662 O O . GLY A 1 79 ? 17.227 -5.468 -19.402 1.00 95.56 79 GLY A O 1
ATOM 663 N N . ALA A 1 80 ? 15.488 -6.496 -18.430 1.00 94.94 80 ALA A N 1
ATOM 664 C CA . ALA A 1 80 ? 16.275 -7.167 -17.400 1.00 94.94 80 ALA A CA 1
ATOM 665 C C . ALA A 1 80 ? 17.197 -8.262 -17.972 1.00 94.94 80 ALA A C 1
ATOM 667 O O . ALA A 1 80 ? 18.223 -8.572 -17.374 1.00 94.94 80 ALA A O 1
ATOM 668 N N . LEU A 1 81 ? 16.866 -8.807 -19.150 1.00 93.56 81 LEU A N 1
ATOM 669 C CA . LEU A 1 81 ? 17.719 -9.745 -19.890 1.00 93.56 81 LEU A CA 1
ATOM 670 C C . LEU A 1 81 ? 18.821 -9.034 -20.699 1.00 93.56 81 LEU A C 1
ATOM 672 O O . LEU A 1 81 ? 19.679 -9.696 -21.285 1.00 93.56 81 LEU A O 1
ATOM 676 N N . GLY A 1 82 ? 18.796 -7.698 -20.745 1.00 91.25 82 GLY A N 1
ATOM 677 C CA . GLY A 1 82 ? 19.657 -6.880 -21.591 1.00 91.25 82 GLY A CA 1
ATOM 678 C C . GLY A 1 82 ? 19.297 -6.954 -23.080 1.00 91.25 82 GLY A C 1
ATOM 679 O O . GLY A 1 82 ? 18.301 -7.547 -23.493 1.00 91.25 82 GLY A O 1
ATOM 680 N N . GLY A 1 83 ? 20.128 -6.331 -23.917 1.00 91.94 83 GLY A N 1
ATOM 681 C CA . GLY A 1 83 ? 19.971 -6.380 -25.374 1.00 91.94 83 GLY A CA 1
ATOM 682 C C . GLY A 1 83 ? 18.883 -5.453 -25.925 1.00 91.94 83 GLY A C 1
ATOM 683 O O . GLY A 1 83 ? 18.679 -4.348 -25.428 1.00 91.94 83 GLY A O 1
ATOM 684 N N . GLU A 1 84 ? 18.252 -5.859 -27.026 1.00 95.12 84 GLU A N 1
ATOM 685 C CA . GLU A 1 84 ? 17.240 -5.064 -27.726 1.00 95.12 84 GLU A CA 1
ATOM 686 C C . GLU A 1 84 ? 15.824 -5.401 -27.255 1.00 95.12 84 GLU A C 1
ATOM 688 O O . GLU A 1 84 ? 15.419 -6.563 -27.279 1.00 95.12 84 GLU A O 1
ATOM 693 N N . ILE A 1 85 ? 15.050 -4.375 -26.904 1.00 95.31 85 ILE A N 1
ATOM 694 C CA . ILE A 1 85 ? 13.660 -4.500 -26.460 1.00 95.31 85 ILE A CA 1
ATOM 695 C C . ILE A 1 85 ? 12.709 -3.705 -27.352 1.00 95.31 85 ILE A C 1
ATOM 697 O O . ILE A 1 85 ? 13.083 -2.692 -27.944 1.00 95.31 85 ILE A O 1
ATOM 701 N N . GLU A 1 86 ? 11.459 -4.146 -27.420 1.00 94.25 86 GLU A N 1
ATOM 702 C CA . GLU A 1 86 ? 10.378 -3.423 -28.092 1.00 94.25 86 GLU A CA 1
ATOM 703 C C . GLU A 1 86 ? 9.635 -2.544 -27.082 1.00 94.25 86 GLU A C 1
ATOM 705 O O . GLU A 1 86 ? 9.332 -2.974 -25.966 1.00 94.25 86 GLU A O 1
ATOM 710 N N . LEU A 1 87 ? 9.362 -1.294 -27.465 1.00 93.38 87 LEU A N 1
ATOM 711 C CA . LEU A 1 87 ? 8.644 -0.335 -26.626 1.00 93.38 87 LEU A CA 1
ATOM 712 C C . LEU A 1 87 ? 7.175 -0.232 -27.069 1.00 93.38 87 LEU A C 1
ATOM 714 O O . LEU A 1 87 ? 6.892 -0.351 -28.264 1.00 93.38 87 LEU A O 1
ATOM 718 N N . PRO A 1 88 ? 6.229 0.035 -26.151 1.00 92.56 88 PRO A N 1
ATOM 719 C CA . PRO A 1 88 ? 4.816 0.154 -26.490 1.00 92.56 88 PRO A CA 1
ATOM 720 C C . PRO A 1 88 ? 4.594 1.222 -27.567 1.00 92.56 88 PRO A C 1
ATOM 722 O O . PRO A 1 88 ? 5.071 2.347 -27.441 1.00 92.56 88 PRO A O 1
ATOM 725 N N . GLY A 1 89 ? 3.870 0.870 -28.632 1.00 87.31 89 GLY A N 1
ATOM 726 C CA . GLY A 1 89 ? 3.573 1.793 -29.734 1.00 87.31 89 GLY A CA 1
ATOM 727 C C . GLY A 1 89 ? 4.741 2.077 -30.690 1.00 87.31 89 GLY A C 1
ATOM 728 O O . GLY A 1 89 ? 4.593 2.927 -31.564 1.00 87.31 89 GLY A O 1
ATOM 729 N N . SER A 1 90 ? 5.871 1.372 -30.570 1.00 87.62 90 SER A N 1
ATOM 730 C CA . SER A 1 90 ? 7.036 1.498 -31.456 1.00 87.62 90 SER A CA 1
ATOM 731 C C . SER A 1 90 ? 7.386 0.152 -32.087 1.00 87.62 90 SER A C 1
ATOM 733 O O . SER A 1 90 ? 7.536 -0.840 -31.383 1.00 87.62 90 SER A O 1
ATOM 735 N N . SER A 1 91 ? 7.587 0.122 -33.407 1.00 82.31 91 SER A N 1
ATOM 736 C CA . SER A 1 91 ? 8.159 -1.038 -34.111 1.00 82.31 91 SER A CA 1
ATOM 737 C C . SER A 1 91 ? 9.691 -1.056 -34.091 1.00 82.31 91 SER A C 1
ATOM 739 O O . SER A 1 91 ? 10.306 -2.078 -34.384 1.00 82.31 91 SER A O 1
ATOM 741 N N . GLU A 1 92 ? 10.324 0.068 -33.752 1.00 88.81 92 GLU A N 1
ATOM 742 C CA . GLU A 1 92 ? 11.774 0.150 -33.609 1.00 88.81 92 GLU A CA 1
ATOM 743 C C . GLU A 1 92 ? 12.205 -0.412 -32.259 1.00 88.81 92 GLU A C 1
ATOM 745 O O . GLU A 1 92 ? 11.724 0.028 -31.205 1.00 88.81 92 GLU A O 1
ATOM 750 N N . LYS A 1 93 ? 13.163 -1.339 -32.307 1.00 92.19 93 LYS A N 1
ATOM 751 C CA . LYS A 1 93 ? 13.821 -1.868 -31.119 1.00 92.19 93 LYS A CA 1
ATOM 752 C C . LYS A 1 93 ? 14.745 -0.827 -30.5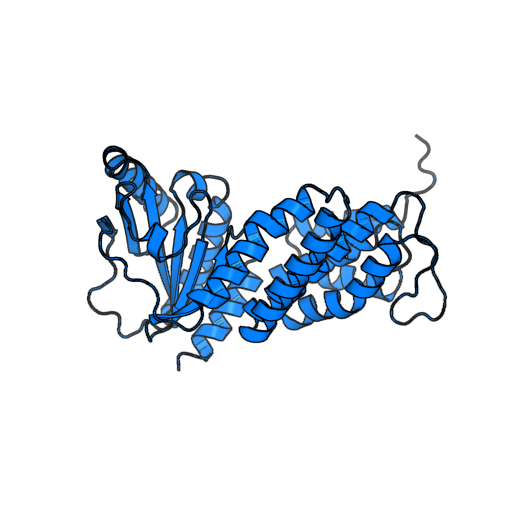01 1.00 92.19 93 LYS A C 1
ATOM 754 O O . LYS A 1 93 ? 15.367 -0.024 -31.194 1.00 92.19 93 LYS A O 1
ATOM 759 N N . TRP A 1 94 ? 14.852 -0.859 -29.181 1.00 94.94 94 TRP A N 1
ATOM 760 C CA . TRP A 1 94 ? 15.762 -0.021 -28.418 1.00 94.94 94 TRP A CA 1
ATOM 761 C C . TRP A 1 94 ? 16.741 -0.893 -27.639 1.00 94.94 94 TRP A C 1
ATOM 763 O O . TRP A 1 94 ? 16.341 -1.842 -26.969 1.00 94.94 94 TRP A O 1
ATOM 773 N N . LYS A 1 95 ? 18.032 -0.571 -27.731 1.00 95.44 95 LYS A N 1
ATOM 774 C CA . LYS A 1 95 ? 19.075 -1.275 -26.991 1.00 95.44 95 LYS A CA 1
ATOM 775 C C . LYS A 1 95 ? 19.133 -0.759 -25.556 1.00 95.44 95 LYS A C 1
ATOM 777 O O . LYS A 1 95 ? 19.383 0.428 -25.340 1.00 95.44 95 LYS A O 1
ATOM 782 N N . VAL A 1 96 ? 18.941 -1.659 -24.597 1.00 94.56 96 VAL A N 1
ATOM 783 C CA . VAL A 1 96 ? 19.127 -1.381 -23.172 1.00 94.56 96 VAL A CA 1
ATOM 784 C C . VAL A 1 96 ? 20.580 -0.950 -22.939 1.00 94.56 96 VAL A C 1
ATOM 786 O O . VAL A 1 96 ? 21.496 -1.629 -23.414 1.00 94.56 96 VAL A O 1
ATOM 789 N N . PRO A 1 97 ? 20.816 0.181 -22.251 1.00 92.75 97 PRO A N 1
ATOM 790 C CA . PRO A 1 97 ? 22.162 0.616 -21.911 1.00 92.75 97 PRO A CA 1
ATOM 791 C C . PRO A 1 97 ? 22.866 -0.405 -21.017 1.00 92.75 97 PRO A C 1
ATOM 793 O O . PRO A 1 97 ? 22.278 -0.905 -20.061 1.00 92.75 97 PRO A O 1
ATOM 796 N N . GLU A 1 98 ? 24.134 -0.673 -21.314 1.00 93.00 98 GLU A N 1
ATOM 797 C CA . GLU A 1 98 ? 24.957 -1.608 -20.547 1.00 93.00 98 GLU A CA 1
ATOM 798 C C . GLU A 1 98 ? 25.035 -1.194 -19.069 1.00 93.00 98 GLU A C 1
ATOM 800 O O . GLU A 1 98 ? 25.218 -0.016 -18.744 1.00 93.00 98 GLU A O 1
ATOM 805 N N . GLY A 1 99 ? 24.871 -2.163 -18.168 1.00 92.44 99 GLY A N 1
ATOM 806 C CA . GLY A 1 99 ? 24.906 -1.946 -16.722 1.00 92.44 99 GLY A CA 1
ATOM 807 C C . GLY A 1 99 ? 23.589 -1.437 -16.126 1.00 92.44 99 GLY A C 1
ATOM 808 O O . GLY A 1 99 ? 23.544 -1.133 -14.932 1.00 92.44 99 GLY A O 1
ATOM 809 N N . LYS A 1 100 ? 22.515 -1.326 -16.921 1.00 93.94 100 LYS A N 1
ATOM 810 C CA . LYS A 1 100 ? 21.171 -0.940 -16.450 1.00 93.94 100 LYS A CA 1
ATOM 811 C C . LYS A 1 100 ? 20.221 -2.111 -16.228 1.00 93.94 100 LYS A C 1
ATOM 813 O O . LYS A 1 100 ? 19.140 -1.903 -15.685 1.00 93.94 100 LYS A O 1
ATOM 818 N N . GLU A 1 101 ? 20.623 -3.333 -16.547 1.00 94.19 101 GLU A N 1
ATOM 819 C CA . GLU A 1 101 ? 19.812 -4.549 -16.427 1.00 94.19 101 GLU A CA 1
ATOM 820 C C . GLU A 1 101 ? 19.272 -4.738 -14.999 1.00 94.19 101 GLU A C 1
ATOM 822 O O . GLU A 1 101 ? 18.116 -5.109 -14.812 1.00 94.19 101 GLU A O 1
ATOM 827 N N . GLY A 1 102 ? 20.063 -4.382 -13.979 1.00 93.00 102 GLY A N 1
ATOM 828 C CA . GLY A 1 102 ? 19.642 -4.433 -12.576 1.00 93.00 102 GLY A CA 1
ATOM 829 C C . GLY A 1 102 ? 18.497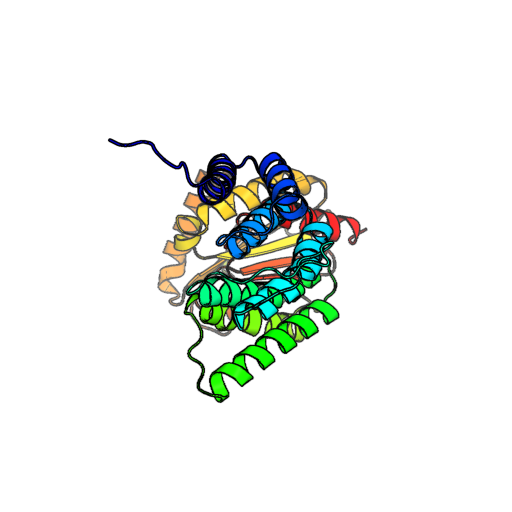 -3.471 -12.224 1.00 93.00 102 GLY A C 1
ATOM 830 O O . GLY A 1 102 ? 17.596 -3.848 -11.473 1.00 93.00 102 GLY A O 1
ATOM 831 N N . ASP A 1 103 ? 18.483 -2.258 -12.795 1.00 93.88 103 ASP A N 1
ATOM 832 C CA . ASP A 1 103 ? 17.393 -1.287 -12.599 1.00 93.88 103 ASP A CA 1
ATOM 833 C C . ASP A 1 103 ? 16.093 -1.808 -13.239 1.00 93.88 103 ASP A C 1
ATOM 835 O O . ASP A 1 103 ? 15.004 -1.673 -12.670 1.00 93.88 103 ASP A O 1
ATOM 839 N N . PHE A 1 104 ? 16.213 -2.445 -14.409 1.00 96.38 104 PHE A N 1
ATOM 840 C CA . PHE A 1 104 ? 15.106 -3.106 -15.099 1.00 96.38 104 PHE A CA 1
ATOM 841 C C . PHE A 1 104 ? 14.580 -4.296 -14.296 1.00 96.38 104 PHE A C 1
ATOM 843 O O . PHE A 1 104 ? 13.378 -4.353 -14.033 1.00 96.38 104 PHE A O 1
ATOM 850 N N . GLN A 1 105 ? 15.462 -5.186 -13.829 1.00 94.75 105 GLN A N 1
ATOM 851 C CA . GLN A 1 105 ? 15.094 -6.349 -13.021 1.00 94.75 105 GLN A CA 1
ATOM 852 C C . GLN A 1 105 ? 14.367 -5.936 -11.738 1.00 94.75 105 GLN A C 1
ATOM 854 O O . GLN A 1 105 ? 13.317 -6.489 -11.418 1.00 94.75 105 GLN A O 1
ATOM 859 N N . LEU A 1 106 ? 14.871 -4.919 -11.030 1.00 93.31 106 LEU A N 1
ATOM 860 C CA . LEU A 1 106 ? 14.241 -4.423 -9.807 1.00 93.31 106 LEU A CA 1
ATOM 861 C C . LEU A 1 106 ? 12.803 -3.938 -10.051 1.00 93.31 106 LEU A C 1
ATOM 863 O O . LEU A 1 106 ? 11.915 -4.179 -9.230 1.00 93.31 106 LEU A O 1
ATOM 867 N N . MET A 1 107 ? 12.558 -3.229 -11.156 1.00 95.12 107 MET A N 1
ATOM 868 C CA . MET A 1 107 ? 11.217 -2.729 -11.470 1.00 95.12 107 MET A CA 1
ATOM 869 C C . MET A 1 107 ? 10.316 -3.800 -12.089 1.00 95.12 107 MET A C 1
ATOM 871 O O . MET A 1 107 ? 9.110 -3.759 -11.853 1.00 95.12 107 MET A O 1
ATOM 875 N N . ALA A 1 108 ? 10.874 -4.778 -12.805 1.00 94.62 108 ALA A N 1
ATOM 876 C CA . ALA A 1 108 ? 10.151 -5.959 -13.268 1.00 94.62 108 ALA A CA 1
ATOM 877 C C . ALA A 1 108 ? 9.626 -6.784 -12.081 1.00 94.62 108 ALA A C 1
ATOM 879 O O . ALA A 1 108 ? 8.441 -7.113 -12.036 1.00 94.62 108 ALA A O 1
ATOM 880 N N . ASP A 1 109 ? 10.464 -7.012 -11.063 1.00 93.75 109 ASP A N 1
ATOM 881 C CA . ASP A 1 109 ? 10.057 -7.684 -9.823 1.00 93.75 109 ASP A CA 1
ATOM 882 C C . ASP A 1 109 ? 8.905 -6.928 -9.147 1.00 93.75 109 ASP A C 1
ATOM 884 O O . ASP A 1 109 ? 7.899 -7.509 -8.737 1.00 93.75 109 ASP A O 1
ATOM 888 N N . ARG A 1 110 ? 9.008 -5.597 -9.067 1.00 91.50 110 ARG A N 1
ATOM 889 C CA . ARG A 1 110 ? 7.940 -4.762 -8.501 1.00 91.50 110 ARG A CA 1
ATOM 890 C C . ARG A 1 110 ? 6.651 -4.833 -9.313 1.00 91.50 110 ARG A C 1
ATOM 892 O O . ARG A 1 110 ? 5.581 -4.821 -8.710 1.00 91.50 110 ARG A O 1
ATOM 899 N N . ALA A 1 111 ? 6.727 -4.902 -10.642 1.00 93.06 111 ALA A N 1
ATOM 900 C CA . ALA A 1 111 ? 5.548 -5.013 -11.498 1.00 93.06 111 ALA A CA 1
ATOM 901 C C . ALA A 1 111 ? 4.715 -6.259 -11.148 1.00 93.06 111 ALA A C 1
ATOM 903 O O . ALA A 1 111 ? 3.494 -6.155 -11.026 1.00 93.06 111 ALA A O 1
ATOM 904 N N . GLY A 1 112 ? 5.379 -7.397 -10.904 1.00 90.81 112 GLY A N 1
ATOM 905 C CA . GLY A 1 112 ? 4.730 -8.638 -10.467 1.00 90.81 112 GLY A CA 1
ATOM 906 C C . GLY A 1 112 ? 3.954 -8.468 -9.158 1.00 90.81 112 GLY A C 1
ATOM 907 O O . GLY A 1 112 ? 2.767 -8.789 -9.094 1.00 90.81 112 GLY A O 1
ATOM 908 N N . PHE A 1 113 ? 4.579 -7.863 -8.144 1.00 93.00 113 PHE A N 1
ATOM 909 C CA . PHE A 1 113 ? 3.903 -7.542 -6.882 1.00 93.00 113 PHE A CA 1
ATOM 910 C C . PHE A 1 113 ? 2.721 -6.574 -7.070 1.00 93.00 113 PHE A C 1
ATOM 912 O O . PHE A 1 113 ? 1.646 -6.768 -6.492 1.00 93.00 113 PHE A O 1
ATOM 919 N N . TYR A 1 114 ? 2.901 -5.518 -7.875 1.00 93.69 114 TYR A N 1
ATOM 920 C CA . TYR A 1 114 ? 1.891 -4.470 -8.017 1.00 93.69 114 TYR A CA 1
ATOM 921 C C . TYR A 1 114 ? 0.614 -4.942 -8.724 1.00 93.69 114 TYR A C 1
ATOM 923 O O . TYR A 1 114 ? -0.445 -4.374 -8.453 1.00 93.69 114 TYR A O 1
ATOM 931 N N . GLU A 1 115 ? 0.656 -5.990 -9.556 1.00 95.06 115 GLU A N 1
ATOM 932 C CA . GLU A 1 115 ? -0.571 -6.603 -10.090 1.00 95.06 115 GLU A CA 1
ATOM 933 C C . GLU A 1 115 ? -1.460 -7.112 -8.945 1.00 95.06 115 GLU A C 1
ATOM 935 O O . GLU A 1 115 ? -2.632 -6.738 -8.874 1.00 95.06 115 GLU A O 1
ATOM 940 N N . GLY A 1 116 ? -0.906 -7.883 -8.002 1.00 93.94 116 GLY A N 1
ATOM 941 C CA . GLY A 1 116 ? -1.655 -8.378 -6.842 1.00 93.94 116 GLY A CA 1
ATOM 942 C C . GLY A 1 116 ? -2.135 -7.254 -5.923 1.00 93.94 116 GLY A C 1
ATOM 943 O O . GLY A 1 116 ? -3.298 -7.228 -5.515 1.00 93.94 116 GLY A O 1
ATOM 944 N N . PHE A 1 117 ? -1.271 -6.273 -5.659 1.00 93.38 117 PHE A N 1
ATOM 945 C CA . PHE A 1 117 ? -1.610 -5.089 -4.866 1.00 93.38 117 PHE A CA 1
ATOM 946 C C . PHE A 1 117 ? -2.813 -4.317 -5.434 1.00 93.38 117 PHE A C 1
ATOM 948 O O . PHE A 1 117 ? -3.754 -4.004 -4.701 1.00 93.38 117 PHE A O 1
ATOM 955 N N . TYR A 1 118 ? -2.815 -4.014 -6.738 1.00 95.31 118 TYR A N 1
ATOM 956 C CA . TYR A 1 118 ? -3.914 -3.262 -7.346 1.00 95.31 118 TYR A CA 1
ATOM 957 C C . TYR A 1 118 ? -5.198 -4.070 -7.411 1.00 95.31 118 TYR A C 1
ATOM 959 O O . TYR A 1 118 ? -6.269 -3.514 -7.179 1.00 95.31 118 TYR A O 1
ATOM 967 N N . GLN A 1 119 ? -5.108 -5.368 -7.698 1.00 95.69 119 GLN A N 1
ATOM 968 C CA . GLN A 1 119 ? -6.272 -6.249 -7.668 1.00 95.69 119 GLN A CA 1
ATOM 969 C C . GLN A 1 119 ? -6.930 -6.237 -6.289 1.00 95.69 119 GLN A C 1
ATOM 971 O O . GLN A 1 119 ? -8.149 -6.096 -6.193 1.00 95.69 119 GLN A O 1
ATOM 976 N N . LEU A 1 120 ? -6.127 -6.270 -5.222 1.00 94.06 120 LEU A N 1
ATOM 977 C CA . LEU A 1 120 ? -6.636 -6.173 -3.861 1.00 94.06 120 LEU A CA 1
ATOM 978 C C . LEU A 1 120 ? -7.289 -4.810 -3.593 1.00 94.06 120 LEU A C 1
ATOM 980 O O . LEU A 1 120 ? -8.401 -4.753 -3.067 1.00 94.06 120 LEU A O 1
ATOM 984 N N . ALA A 1 121 ? -6.637 -3.709 -3.979 1.00 93.44 121 ALA A N 1
ATOM 985 C CA . ALA A 1 121 ? -7.188 -2.360 -3.820 1.00 93.44 121 ALA A CA 1
ATOM 986 C C . ALA A 1 121 ? -8.524 -2.176 -4.571 1.00 93.44 121 ALA A C 1
ATOM 988 O O . ALA A 1 121 ? -9.445 -1.537 -4.054 1.00 93.44 121 ALA A O 1
ATOM 989 N N . LEU A 1 122 ? -8.655 -2.795 -5.749 1.00 94.88 122 LEU A N 1
ATOM 990 C CA . LEU A 1 122 ? -9.873 -2.821 -6.565 1.00 94.88 122 LEU A CA 1
ATOM 991 C C . LEU A 1 122 ? -10.959 -3.766 -6.018 1.00 94.88 122 LEU A C 1
ATOM 993 O O . LEU A 1 122 ? -12.113 -3.647 -6.420 1.00 94.88 122 LEU A O 1
ATOM 997 N N . GLY A 1 123 ? -10.629 -4.660 -5.080 1.00 92.75 123 GLY A N 1
ATOM 998 C CA . GLY A 1 123 ? -11.574 -5.603 -4.471 1.00 92.75 123 GLY A CA 1
ATOM 999 C C . GLY A 1 123 ? -11.616 -6.996 -5.079 1.00 92.75 123 GLY A C 1
ATOM 1000 O O . GLY A 1 123 ? -12.462 -7.796 -4.691 1.00 92.75 123 GLY A O 1
ATOM 1001 N N . ASN A 1 124 ? -10.717 -7.304 -6.006 1.00 94.62 124 ASN A N 1
ATOM 1002 C CA . ASN A 1 124 ? -10.679 -8.583 -6.701 1.00 94.62 124 ASN A CA 1
ATOM 1003 C C . ASN A 1 124 ? -9.817 -9.577 -5.916 1.00 94.62 124 ASN A C 1
ATOM 1005 O O . ASN A 1 124 ? -8.669 -9.826 -6.286 1.00 94.62 124 ASN A O 1
ATOM 1009 N N . LYS A 1 125 ? -10.361 -10.127 -4.823 1.00 93.25 125 LYS A N 1
ATOM 1010 C CA . LYS A 1 125 ? -9.645 -11.035 -3.907 1.00 93.25 125 LYS A CA 1
ATOM 1011 C C . LYS A 1 125 ? -8.918 -12.166 -4.642 1.00 93.25 125 LYS A C 1
ATOM 1013 O O . LYS A 1 125 ? -7.709 -12.303 -4.485 1.00 93.25 125 LYS A O 1
ATOM 1018 N N . ASP A 1 126 ? -9.634 -12.953 -5.441 1.00 95.12 126 ASP A N 1
ATOM 1019 C CA . ASP A 1 126 ? -9.069 -14.163 -6.057 1.00 95.12 126 ASP A CA 1
ATOM 1020 C C . ASP A 1 126 ? -7.964 -13.822 -7.059 1.00 95.12 126 ASP A C 1
ATOM 1022 O O . ASP A 1 126 ? -6.920 -14.471 -7.103 1.00 95.12 126 ASP A O 1
ATOM 1026 N N . ALA A 1 127 ? -8.151 -12.736 -7.813 1.00 96.56 127 ALA A N 1
ATOM 1027 C CA . ALA A 1 127 ? -7.140 -12.247 -8.737 1.00 96.56 127 ALA A CA 1
ATOM 1028 C C . ALA A 1 127 ? -5.914 -11.678 -8.004 1.00 96.56 127 ALA A C 1
ATOM 1030 O O . ALA A 1 127 ? -4.792 -11.831 -8.481 1.00 96.56 127 ALA A O 1
ATOM 1031 N N . ALA A 1 128 ? -6.110 -11.043 -6.844 1.00 96.06 128 ALA A N 1
ATOM 1032 C CA . ALA A 1 128 ? -5.019 -10.570 -6.002 1.00 96.06 128 ALA A CA 1
ATOM 1033 C C . ALA A 1 128 ? -4.205 -11.732 -5.428 1.00 96.06 128 ALA A C 1
ATOM 1035 O O . ALA A 1 128 ? -2.980 -11.722 -5.532 1.00 96.06 128 ALA A O 1
ATOM 1036 N N . LEU A 1 129 ? -4.885 -12.745 -4.880 1.00 96.38 129 LEU A N 1
ATOM 1037 C CA . LEU A 1 129 ? -4.250 -13.945 -4.342 1.00 96.38 129 LEU A CA 1
ATOM 1038 C C . LEU A 1 129 ? -3.471 -14.687 -5.432 1.00 96.38 129 LEU A C 1
ATOM 1040 O O . LEU A 1 129 ? -2.289 -14.957 -5.246 1.00 96.38 129 LEU A O 1
ATOM 1044 N N . GLY A 1 130 ? -4.091 -14.939 -6.589 1.00 97.44 130 GLY A N 1
ATOM 1045 C CA . GLY A 1 130 ? -3.426 -15.605 -7.711 1.00 97.44 130 GLY A CA 1
ATOM 1046 C C . GLY A 1 130 ? -2.185 -14.854 -8.201 1.00 97.44 130 GLY A C 1
ATOM 1047 O O . GLY A 1 130 ? -1.149 -15.467 -8.441 1.00 97.44 130 GLY A O 1
ATOM 1048 N N . ALA A 1 131 ? -2.250 -13.521 -8.287 1.00 96.50 131 ALA A N 1
ATOM 1049 C CA . ALA A 1 131 ? -1.102 -12.706 -8.680 1.00 96.50 131 ALA A CA 1
ATOM 1050 C C . ALA A 1 131 ? 0.029 -12.727 -7.636 1.00 96.50 131 ALA A C 1
ATOM 1052 O O . ALA A 1 131 ? 1.195 -12.816 -8.015 1.00 96.50 131 ALA A O 1
ATOM 1053 N N . MET A 1 132 ? -0.295 -12.676 -6.338 1.00 95.56 132 MET A N 1
ATOM 1054 C CA . MET A 1 132 ? 0.710 -12.769 -5.271 1.00 95.56 132 MET A CA 1
ATOM 1055 C C . MET A 1 132 ? 1.357 -14.155 -5.212 1.00 95.56 132 MET A C 1
ATOM 1057 O O . MET A 1 132 ? 2.573 -14.237 -5.088 1.00 95.56 132 MET A O 1
ATOM 1061 N N . VAL A 1 133 ? 0.580 -15.235 -5.351 1.00 96.75 133 VAL A N 1
ATOM 1062 C CA . VAL A 1 133 ? 1.115 -16.607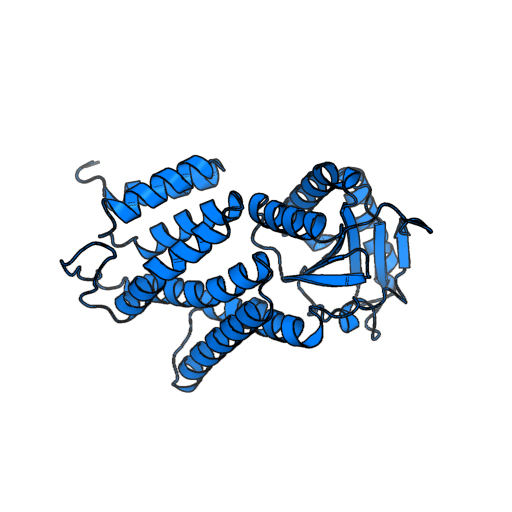 -5.418 1.00 96.75 133 VAL A CA 1
ATOM 1063 C C . VAL A 1 133 ? 2.060 -16.748 -6.608 1.00 96.75 133 VAL A C 1
ATOM 1065 O O . VAL A 1 133 ? 3.208 -17.131 -6.419 1.00 96.75 133 VAL A O 1
ATOM 1068 N N . ASN A 1 134 ? 1.639 -16.319 -7.802 1.00 96.62 134 ASN A N 1
ATOM 1069 C CA . ASN A 1 134 ? 2.497 -16.360 -8.985 1.00 96.62 134 ASN A CA 1
ATOM 1070 C C . ASN A 1 134 ? 3.790 -15.540 -8.807 1.00 96.62 134 ASN A C 1
ATOM 1072 O O . ASN A 1 134 ? 4.860 -15.988 -9.205 1.00 96.62 134 ASN A O 1
ATOM 1076 N N . TYR A 1 135 ? 3.715 -14.349 -8.203 1.00 95.62 135 TYR A N 1
ATOM 1077 C CA . TYR A 1 135 ? 4.905 -13.553 -7.883 1.00 95.62 135 TYR A CA 1
ATOM 1078 C C . TYR A 1 135 ? 5.855 -14.292 -6.926 1.00 95.62 135 TYR A C 1
ATOM 1080 O O . TYR A 1 135 ? 7.063 -14.323 -7.160 1.00 95.62 135 TYR A O 1
ATOM 1088 N N . ASN A 1 136 ? 5.313 -14.909 -5.873 1.00 96.25 136 ASN A N 1
ATOM 1089 C CA . ASN A 1 136 ? 6.096 -15.665 -4.899 1.00 96.25 136 ASN A CA 1
ATOM 1090 C C . ASN A 1 136 ? 6.783 -16.873 -5.551 1.00 96.25 136 ASN A C 1
ATOM 1092 O O . ASN A 1 136 ? 7.982 -17.061 -5.355 1.00 96.25 136 ASN A O 1
ATOM 1096 N N . ASP A 1 137 ? 6.052 -17.643 -6.358 1.00 96.38 137 ASP A N 1
ATOM 1097 C CA . ASP A 1 137 ? 6.566 -18.832 -7.043 1.00 96.38 137 ASP A CA 1
ATOM 1098 C C . ASP A 1 137 ? 7.713 -18.469 -7.998 1.00 96.38 137 ASP A C 1
ATOM 1100 O O . ASP A 1 137 ? 8.788 -19.063 -7.924 1.00 96.38 137 ASP A O 1
ATOM 1104 N N . GLN A 1 138 ? 7.544 -17.417 -8.808 1.00 94.62 138 GLN A N 1
ATOM 1105 C CA . GLN A 1 138 ? 8.588 -16.925 -9.717 1.00 94.62 138 GLN A CA 1
ATOM 1106 C C . GLN A 1 138 ? 9.872 -16.516 -8.979 1.00 94.62 138 GLN A C 1
ATOM 1108 O O . GLN A 1 138 ? 10.983 -16.773 -9.450 1.00 94.62 138 GLN A O 1
ATOM 1113 N N . LEU A 1 139 ? 9.750 -15.869 -7.816 1.00 95.00 139 LEU A N 1
ATOM 1114 C CA . LEU A 1 139 ? 10.918 -15.499 -7.019 1.00 95.00 139 LEU A CA 1
ATOM 1115 C C . LEU A 1 139 ? 11.560 -16.704 -6.327 1.00 95.00 139 LEU A C 1
ATOM 1117 O O . LEU A 1 139 ? 12.788 -16.761 -6.246 1.00 95.00 139 LEU A O 1
ATOM 1121 N N . TYR A 1 140 ? 10.772 -17.675 -5.864 1.00 94.94 140 TYR A N 1
ATOM 1122 C CA . TYR A 1 140 ? 11.309 -18.911 -5.301 1.00 94.94 140 TYR A CA 1
ATOM 1123 C C . TYR A 1 140 ? 12.048 -19.751 -6.339 1.00 94.94 140 TYR A C 1
ATOM 1125 O O . TYR A 1 140 ? 13.113 -20.274 -6.026 1.00 94.94 140 TYR A O 1
ATOM 1133 N N . GLU A 1 141 ? 11.550 -19.848 -7.572 1.00 95.56 141 GLU A N 1
ATOM 1134 C CA . GLU A 1 141 ? 12.261 -20.513 -8.670 1.00 95.56 141 GLU A CA 1
ATOM 1135 C C . GLU A 1 141 ? 13.642 -19.889 -8.902 1.00 95.56 141 GLU A C 1
ATOM 1137 O O . GLU A 1 141 ? 14.649 -20.601 -8.954 1.00 95.56 141 GLU A O 1
ATOM 1142 N N . ARG A 1 142 ? 13.714 -18.554 -8.938 1.00 93.75 142 ARG A N 1
ATOM 1143 C CA . ARG A 1 142 ? 14.979 -17.815 -9.063 1.00 93.75 142 ARG A CA 1
ATOM 1144 C C . ARG A 1 142 ? 15.919 -18.083 -7.891 1.00 93.75 142 ARG A C 1
ATOM 1146 O O . ARG A 1 142 ? 17.068 -18.458 -8.115 1.00 93.75 142 ARG A O 1
ATOM 1153 N N . ILE A 1 143 ? 15.433 -17.997 -6.652 1.00 93.06 143 ILE A N 1
ATOM 1154 C CA . ILE A 1 143 ? 16.224 -18.336 -5.454 1.00 93.06 143 ILE A CA 1
ATOM 1155 C C . ILE A 1 143 ? 16.757 -19.775 -5.536 1.00 93.06 143 ILE A C 1
ATOM 1157 O O . ILE A 1 143 ? 17.943 -20.010 -5.305 1.00 93.06 143 ILE A O 1
ATOM 1161 N N . ASN A 1 144 ? 15.905 -20.733 -5.905 1.00 94.00 144 ASN A N 1
ATOM 1162 C CA . ASN A 1 144 ? 16.255 -22.152 -5.984 1.00 94.00 144 ASN A CA 1
ATOM 1163 C C . ASN A 1 144 ? 17.233 -22.462 -7.128 1.00 94.00 144 ASN A C 1
ATOM 1165 O O . ASN A 1 144 ? 18.005 -23.413 -7.028 1.00 94.00 144 ASN A O 1
ATOM 1169 N N . SER A 1 145 ? 17.251 -21.644 -8.183 1.00 95.19 145 SER A N 1
ATOM 1170 C CA . SER A 1 145 ? 18.262 -21.701 -9.248 1.00 95.19 145 SER A CA 1
ATOM 1171 C C . SER A 1 145 ? 19.619 -21.087 -8.862 1.00 95.19 145 SER A C 1
ATOM 1173 O O . SER A 1 145 ? 20.559 -21.128 -9.654 1.00 95.19 145 SER A O 1
ATOM 1175 N N . GLY A 1 146 ? 19.752 -20.551 -7.643 1.00 92.38 146 GLY A N 1
ATOM 1176 C CA . GLY A 1 146 ? 20.980 -19.936 -7.135 1.00 92.38 146 GLY A CA 1
ATOM 1177 C C . GLY A 1 146 ? 21.097 -18.435 -7.413 1.00 92.38 146 GLY A C 1
ATOM 1178 O O . GLY A 1 146 ? 22.156 -17.852 -7.172 1.00 92.38 146 GLY A O 1
ATOM 1179 N N . GLU A 1 147 ? 20.034 -17.785 -7.895 1.00 91.88 147 GLU A N 1
ATOM 1180 C CA . GLU A 1 147 ? 20.043 -16.345 -8.126 1.00 91.88 147 GLU A CA 1
ATOM 1181 C C . GLU A 1 147 ? 20.034 -15.564 -6.801 1.00 91.88 147 GLU A C 1
ATOM 1183 O O . GLU A 1 147 ? 19.226 -15.805 -5.899 1.00 91.88 147 GLU A O 1
ATOM 1188 N N . THR A 1 148 ? 20.914 -14.567 -6.681 1.00 89.12 148 THR A N 1
ATOM 1189 C CA . THR A 1 148 ? 20.902 -13.646 -5.538 1.00 89.12 148 THR A CA 1
ATOM 1190 C C . THR A 1 148 ? 19.965 -12.476 -5.816 1.00 89.12 148 THR A C 1
ATOM 1192 O O . THR A 1 148 ? 20.348 -11.501 -6.458 1.00 89.12 148 THR A O 1
ATOM 1195 N N . LEU A 1 149 ? 18.744 -12.545 -5.281 1.00 90.75 149 LEU A N 1
ATOM 1196 C CA . LEU A 1 149 ? 17.791 -11.436 -5.370 1.00 90.75 149 LEU A CA 1
ATOM 1197 C C . LEU A 1 149 ? 18.303 -10.174 -4.659 1.00 90.75 149 LEU A C 1
ATOM 1199 O O . LEU A 1 149 ? 18.941 -10.250 -3.601 1.00 90.75 149 LEU A O 1
ATOM 1203 N N . SER A 1 150 ? 17.931 -9.006 -5.191 1.00 90.75 150 SER A N 1
ATOM 1204 C CA . SER A 1 150 ? 18.182 -7.721 -4.533 1.00 90.75 150 SER A CA 1
ATOM 1205 C C . SER A 1 150 ? 17.502 -7.658 -3.157 1.00 90.75 150 SER A C 1
ATOM 1207 O O . SER A 1 150 ? 16.428 -8.230 -2.953 1.00 90.75 150 SER A O 1
ATOM 1209 N N . MET A 1 151 ? 18.081 -6.913 -2.208 1.00 89.75 151 MET A N 1
ATOM 1210 C CA . MET A 1 151 ? 17.469 -6.743 -0.881 1.00 89.75 151 MET A CA 1
ATOM 1211 C C . MET A 1 151 ? 16.078 -6.110 -0.959 1.00 89.75 151 MET A C 1
ATOM 1213 O O . MET A 1 151 ? 15.198 -6.475 -0.189 1.00 89.75 151 MET A O 1
ATOM 1217 N N . ALA A 1 152 ? 15.852 -5.196 -1.905 1.00 88.62 152 ALA A N 1
ATOM 1218 C CA . ALA A 1 152 ? 14.535 -4.607 -2.108 1.00 88.62 152 ALA A CA 1
ATOM 1219 C C . ALA A 1 152 ? 13.510 -5.656 -2.571 1.00 88.62 152 ALA A C 1
ATOM 1221 O O . ALA A 1 152 ? 12.405 -5.686 -2.036 1.00 88.62 152 ALA A O 1
ATOM 1222 N N . THR A 1 153 ? 13.879 -6.535 -3.508 1.00 90.75 153 THR A N 1
ATOM 1223 C CA . THR A 1 153 ? 13.023 -7.642 -3.967 1.00 90.75 153 THR A CA 1
ATOM 1224 C C . THR A 1 153 ? 12.706 -8.600 -2.816 1.00 90.75 153 THR A C 1
ATOM 1226 O O . THR A 1 153 ? 11.538 -8.909 -2.589 1.00 90.75 153 THR A O 1
ATOM 1229 N N . LYS A 1 154 ? 13.717 -9.004 -2.032 1.00 90.44 154 LYS A N 1
ATOM 1230 C CA . LYS A 1 154 ? 13.524 -9.865 -0.850 1.00 90.44 154 LYS A CA 1
ATOM 1231 C C . LYS A 1 154 ? 12.573 -9.241 0.164 1.00 90.44 154 LYS A C 1
ATOM 1233 O O . LYS A 1 154 ? 11.674 -9.918 0.646 1.00 90.44 154 LYS A O 1
ATOM 1238 N N . THR A 1 155 ? 12.703 -7.939 0.423 1.00 87.50 155 THR A N 1
ATOM 1239 C CA . THR A 1 155 ? 11.804 -7.238 1.346 1.00 87.50 155 THR A CA 1
ATOM 1240 C C . THR A 1 155 ? 10.346 -7.281 0.880 1.00 87.50 155 THR A C 1
ATOM 1242 O O . THR A 1 155 ? 9.453 -7.503 1.695 1.00 87.50 155 THR A O 1
ATOM 1245 N N . TYR A 1 156 ? 10.086 -7.091 -0.418 1.00 87.62 156 TYR A N 1
ATOM 1246 C CA . TYR A 1 156 ? 8.729 -7.200 -0.967 1.00 87.62 156 TYR A CA 1
ATOM 1247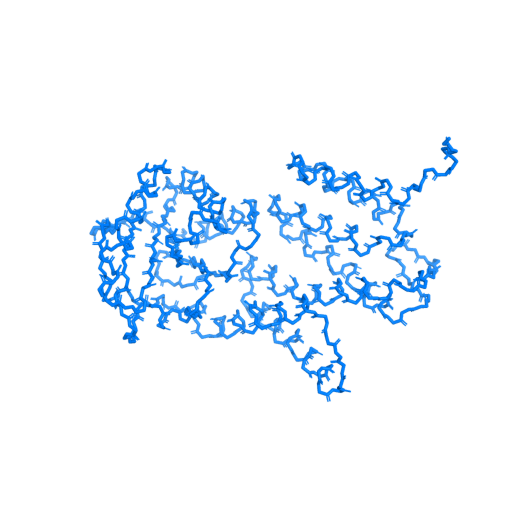 C C . TYR A 1 156 ? 8.193 -8.634 -0.885 1.00 87.62 156 TYR A C 1
ATOM 1249 O O . TYR A 1 156 ? 7.033 -8.825 -0.530 1.00 87.62 156 TYR A O 1
ATOM 1257 N N . LEU A 1 157 ? 9.018 -9.644 -1.156 1.00 91.12 157 LEU A N 1
ATOM 1258 C CA . LEU A 1 157 ? 8.622 -11.044 -1.016 1.00 91.12 157 LEU A CA 1
ATOM 1259 C C . LEU A 1 157 ? 8.271 -11.393 0.442 1.00 91.12 157 LEU A C 1
ATOM 1261 O O . LEU A 1 157 ? 7.145 -11.793 0.735 1.00 91.12 157 LEU A O 1
ATOM 1265 N N . GLU A 1 158 ? 9.219 -11.195 1.358 1.00 88.88 158 GLU A N 1
ATOM 1266 C CA . GLU A 1 158 ? 9.164 -11.696 2.737 1.00 88.88 158 GLU A CA 1
ATOM 1267 C C . GLU A 1 158 ? 8.227 -10.891 3.643 1.00 88.88 158 GLU A C 1
ATOM 1269 O O . GLU A 1 158 ? 7.545 -11.469 4.488 1.00 88.88 158 GLU A O 1
ATOM 1274 N N . PHE A 1 159 ? 8.162 -9.567 3.472 1.00 85.31 159 PHE A N 1
ATOM 1275 C CA . PHE A 1 159 ? 7.420 -8.682 4.382 1.00 85.31 159 PHE A CA 1
ATOM 1276 C C . PHE A 1 159 ? 6.132 -8.111 3.788 1.00 85.31 159 PHE A C 1
ATOM 1278 O O . PHE A 1 159 ? 5.394 -7.422 4.495 1.00 85.31 159 PHE A O 1
ATOM 1285 N N . GLN A 1 160 ? 5.854 -8.353 2.504 1.00 87.69 160 GLN A N 1
ATOM 1286 C CA . GLN A 1 160 ? 4.626 -7.886 1.858 1.00 87.69 160 GLN A CA 1
ATOM 1287 C C . GLN A 1 160 ? 3.882 -9.051 1.211 1.00 87.69 160 GLN A C 1
ATOM 1289 O O . GLN A 1 160 ? 2.816 -9.423 1.689 1.00 87.69 160 GLN A O 1
ATOM 1294 N N . SER A 1 161 ? 4.429 -9.668 0.164 1.00 91.44 161 SER A N 1
ATOM 1295 C CA . SER A 1 161 ? 3.661 -10.594 -0.668 1.00 91.44 161 SER A CA 1
ATOM 1296 C C . SER A 1 161 ? 3.327 -11.916 0.018 1.00 91.44 161 SER A C 1
ATOM 1298 O O . SER A 1 161 ? 2.160 -12.303 -0.011 1.00 91.44 161 SER A O 1
ATOM 1300 N N . LEU A 1 162 ? 4.286 -12.580 0.678 1.00 91.75 162 LEU A N 1
ATOM 1301 C CA . LEU A 1 162 ? 4.015 -13.833 1.399 1.00 91.75 162 LEU A CA 1
ATOM 1302 C C . LEU A 1 162 ? 3.000 -13.628 2.536 1.00 91.75 162 LEU A C 1
ATOM 1304 O O . LEU A 1 162 ? 1.980 -14.326 2.545 1.00 91.75 162 LEU A O 1
ATOM 1308 N N . PRO A 1 163 ? 3.184 -12.649 3.450 1.00 89.88 163 PRO A N 1
ATOM 1309 C CA . PRO A 1 1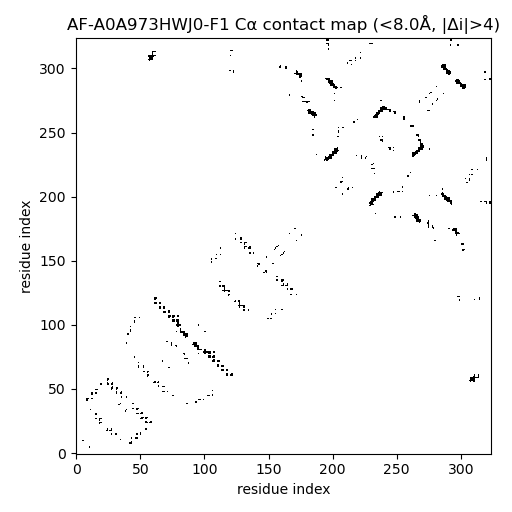63 ? 2.211 -12.420 4.510 1.00 89.88 163 PRO A CA 1
ATOM 1310 C C . PRO A 1 163 ? 0.846 -11.971 3.975 1.00 89.88 163 PRO A C 1
ATOM 1312 O O . PRO A 1 163 ? -0.179 -12.415 4.484 1.00 89.88 163 PRO A O 1
ATOM 1315 N N . MET A 1 164 ? 0.795 -11.121 2.941 1.00 90.38 164 MET A N 1
ATOM 1316 C CA . MET A 1 164 ? -0.480 -10.711 2.344 1.00 90.38 164 MET A CA 1
ATOM 1317 C C . MET A 1 164 ? -1.201 -11.891 1.690 1.00 90.38 164 MET A C 1
ATOM 1319 O O . MET A 1 164 ? -2.386 -12.061 1.946 1.00 90.38 164 MET A O 1
ATOM 1323 N N . ALA A 1 165 ? -0.517 -12.740 0.916 1.00 92.69 165 ALA A N 1
ATOM 1324 C CA . ALA A 1 165 ? -1.129 -13.914 0.290 1.00 92.69 165 ALA A CA 1
ATOM 1325 C C . ALA A 1 165 ? -1.747 -14.859 1.333 1.00 92.69 165 ALA A C 1
ATOM 1327 O O . ALA A 1 165 ? -2.909 -15.244 1.206 1.00 92.69 165 ALA A O 1
ATOM 1328 N N . GLN A 1 166 ? -1.012 -15.156 2.412 1.00 91.06 166 GLN A N 1
ATOM 1329 C CA . GLN A 1 166 ? -1.512 -15.981 3.513 1.00 91.06 166 GLN A CA 1
ATOM 1330 C C . GLN A 1 166 ? -2.776 -15.382 4.147 1.00 91.06 166 GLN A C 1
ATOM 1332 O O . GLN A 1 166 ? -3.743 -16.089 4.428 1.00 91.06 166 GLN A O 1
ATOM 1337 N N . ARG A 1 167 ? -2.791 -14.069 4.378 1.00 90.75 167 ARG A N 1
ATOM 1338 C CA . ARG A 1 167 ? -3.933 -13.395 5.008 1.00 90.75 167 ARG A CA 1
ATOM 1339 C C . ARG A 1 167 ? -5.132 -13.275 4.074 1.00 90.75 167 ARG A C 1
ATOM 1341 O O . ARG A 1 167 ? -6.260 -13.465 4.523 1.00 90.75 167 ARG A O 1
ATOM 1348 N N . LEU A 1 168 ? -4.905 -13.056 2.779 1.00 91.81 168 LEU A N 1
ATOM 1349 C CA . LEU A 1 168 ? -5.970 -13.086 1.780 1.00 91.81 168 LEU A CA 1
ATOM 1350 C C . LEU A 1 168 ? -6.663 -14.449 1.748 1.00 91.81 168 LEU A C 1
ATOM 1352 O O . LEU A 1 168 ? -7.890 -14.512 1.682 1.00 91.81 168 LEU A O 1
ATOM 1356 N N . ASP A 1 169 ? -5.902 -15.533 1.847 1.00 91.44 169 ASP A N 1
ATOM 1357 C CA . ASP A 1 169 ? -6.458 -16.882 1.886 1.00 91.44 169 ASP A CA 1
ATOM 1358 C C . ASP A 1 169 ? -7.243 -17.156 3.190 1.00 91.44 169 ASP A C 1
ATOM 1360 O O . ASP A 1 169 ? -8.391 -17.628 3.179 1.00 91.44 169 ASP A O 1
ATOM 1364 N N . VAL A 1 170 ? -6.660 -16.781 4.334 1.00 90.44 170 VAL A N 1
ATOM 1365 C CA . VAL A 1 170 ? -7.155 -17.181 5.661 1.00 90.44 170 VAL A CA 1
ATOM 1366 C C . VAL A 1 170 ? -8.173 -16.216 6.274 1.00 90.44 170 VAL A C 1
ATOM 1368 O O . VAL A 1 170 ? -9.061 -16.672 6.988 1.00 90.44 170 VAL A O 1
ATOM 1371 N N . LEU A 1 171 ? -8.075 -14.907 6.035 1.00 91.06 171 LEU A N 1
ATOM 1372 C CA . LEU A 1 171 ? -8.877 -13.886 6.727 1.00 91.06 171 LEU A CA 1
ATOM 1373 C C . LEU A 1 171 ? -9.829 -13.126 5.798 1.00 91.06 171 LEU A C 1
ATOM 1375 O O . LEU A 1 171 ? -10.945 -12.799 6.200 1.00 91.06 171 LEU A O 1
ATOM 1379 N N . HIS A 1 172 ? -9.421 -12.823 4.565 1.00 92.44 172 HIS A N 1
ATOM 1380 C CA . HIS A 1 172 ? -10.213 -11.959 3.688 1.00 92.44 172 HIS A CA 1
ATOM 1381 C C . HIS A 1 172 ? -11.541 -12.607 3.274 1.00 92.44 172 HIS A C 1
ATOM 1383 O O . HIS A 1 172 ? -11.586 -13.750 2.806 1.00 92.44 172 HIS A O 1
ATOM 1389 N N . GLY A 1 173 ? -12.632 -11.849 3.396 1.00 92.75 173 GLY A N 1
ATOM 1390 C CA . GLY A 1 173 ? -13.997 -12.324 3.169 1.00 92.75 173 GLY A CA 1
ATOM 1391 C C . GLY A 1 173 ? -14.564 -13.149 4.327 1.00 92.75 173 GLY A C 1
ATOM 1392 O O . GLY A 1 173 ? -15.618 -13.757 4.167 1.00 92.75 173 GLY A O 1
ATOM 1393 N N . ARG A 1 174 ? -13.884 -13.191 5.479 1.00 94.75 174 ARG A N 1
ATOM 1394 C CA . ARG A 1 174 ? -14.356 -13.852 6.702 1.00 94.75 174 ARG A CA 1
ATOM 1395 C C . ARG A 1 174 ? -14.637 -12.823 7.792 1.00 94.75 174 ARG A C 1
ATOM 1397 O O . ARG A 1 174 ? -14.197 -11.676 7.701 1.00 94.75 174 ARG A O 1
ATOM 1404 N N . VAL A 1 175 ? -15.355 -13.251 8.827 1.00 95.75 175 VAL A N 1
ATOM 1405 C CA . VAL A 1 175 ? -15.588 -12.439 10.027 1.00 95.75 175 VAL A CA 1
ATOM 1406 C C . VAL A 1 175 ? -14.242 -12.016 10.612 1.00 95.75 175 VAL A C 1
ATOM 1408 O O . VAL A 1 175 ? -13.355 -12.847 10.824 1.00 95.75 175 VAL A O 1
ATOM 1411 N N . ALA A 1 176 ? -14.087 -10.716 10.843 1.00 93.38 176 ALA A N 1
ATOM 1412 C CA . ALA A 1 176 ? -12.897 -10.151 11.444 1.00 93.38 176 ALA A CA 1
ATOM 1413 C C . ALA A 1 176 ? -12.691 -10.760 12.840 1.00 93.38 176 ALA A C 1
ATOM 1415 O O . ALA A 1 176 ? -13.650 -10.844 13.614 1.00 93.38 176 ALA A O 1
ATOM 1416 N N . PRO A 1 177 ? -11.463 -11.170 13.201 1.00 91.44 177 PRO A N 1
ATOM 1417 C CA . PRO A 1 177 ? -11.239 -11.793 14.495 1.00 91.44 177 PRO A CA 1
ATOM 1418 C C . PRO A 1 177 ? -11.648 -10.881 15.665 1.00 91.44 177 PRO A C 1
ATOM 1420 O O . PRO A 1 177 ? -11.553 -9.650 15.597 1.00 91.44 177 PRO A O 1
ATOM 1423 N N . ALA A 1 178 ? -12.108 -11.494 16.756 1.00 89.94 178 ALA A N 1
ATOM 1424 C CA . ALA A 1 178 ? -12.589 -10.772 17.930 1.00 89.94 178 ALA A CA 1
ATOM 1425 C C . ALA A 1 178 ? -11.467 -9.995 18.642 1.00 89.94 178 ALA A C 1
ATOM 1427 O O . ALA A 1 178 ? -10.295 -10.400 18.634 1.00 89.94 178 ALA A O 1
ATOM 1428 N N . LEU A 1 179 ? -11.847 -8.903 19.313 1.00 90.31 179 LEU A N 1
ATOM 1429 C CA . LEU A 1 179 ? -10.957 -8.056 20.117 1.00 90.31 179 LEU A CA 1
ATOM 1430 C C . LEU A 1 179 ? -10.893 -8.475 21.600 1.00 90.31 179 LEU A C 1
ATOM 1432 O O . LEU A 1 179 ? -10.407 -7.718 22.435 1.00 90.31 179 LEU A O 1
ATOM 1436 N N . ASP A 1 180 ? -11.353 -9.685 21.928 1.00 85.44 180 ASP A N 1
ATOM 1437 C CA . ASP A 1 180 ? -11.371 -10.196 23.302 1.00 85.44 180 ASP A CA 1
ATOM 1438 C C . ASP A 1 180 ? -9.967 -10.210 23.922 1.00 85.44 180 ASP A C 1
ATOM 1440 O O . ASP A 1 180 ? -8.998 -10.677 23.307 1.00 85.44 180 ASP A O 1
ATOM 1444 N N . GLY A 1 181 ? -9.864 -9.699 25.150 1.00 83.81 181 GLY A N 1
ATOM 1445 C CA . GLY A 1 181 ? -8.600 -9.542 25.874 1.00 83.81 181 GLY A CA 1
ATO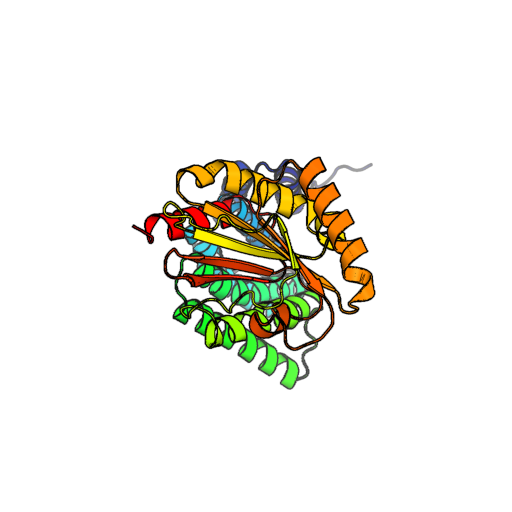M 1446 C C . GLY A 1 181 ? -7.905 -8.190 25.677 1.00 83.81 181 GLY A C 1
ATOM 1447 O O . GLY A 1 181 ? -6.883 -7.951 26.318 1.00 83.81 181 GLY A O 1
ATOM 1448 N N . LEU A 1 182 ? -8.457 -7.290 24.851 1.00 90.88 182 LEU A N 1
ATOM 1449 C CA . LEU A 1 182 ? -7.949 -5.925 24.725 1.00 90.88 182 LEU A CA 1
ATOM 1450 C C . LEU A 1 182 ? -8.275 -5.091 25.973 1.00 90.88 182 LEU A C 1
ATOM 1452 O O . LEU A 1 182 ? -9.416 -5.056 26.434 1.00 90.88 182 LEU A O 1
ATOM 1456 N N . GLN A 1 183 ? -7.286 -4.356 26.482 1.00 93.06 183 GLN A N 1
ATOM 1457 C CA . GLN A 1 183 ? -7.496 -3.326 27.496 1.00 93.06 183 GLN A CA 1
ATOM 1458 C C . GLN A 1 183 ? -7.820 -1.999 26.806 1.00 93.06 183 GLN A C 1
ATOM 1460 O O . GLN A 1 183 ? -6.940 -1.343 26.243 1.00 93.06 183 GLN A O 1
ATOM 1465 N N . TRP A 1 184 ? -9.095 -1.613 26.825 1.00 95.81 184 TRP A N 1
ATOM 1466 C CA . TRP A 1 184 ? -9.551 -0.354 26.241 1.00 95.81 184 TRP A CA 1
ATOM 1467 C C . TRP A 1 184 ? -9.114 0.848 27.076 1.00 95.81 184 TRP A C 1
ATOM 1469 O O . TRP A 1 184 ? -9.268 0.863 28.294 1.00 95.81 184 TRP A O 1
ATOM 1479 N N . ILE A 1 185 ? -8.615 1.872 26.388 1.00 97.31 185 ILE A N 1
ATOM 1480 C CA . ILE A 1 185 ? -8.366 3.202 26.957 1.00 97.31 185 ILE A CA 1
ATOM 1481 C C . ILE A 1 185 ? -9.544 4.106 26.600 1.00 97.31 185 ILE A C 1
ATOM 1483 O O . ILE A 1 185 ? -10.108 4.776 27.459 1.00 97.31 185 ILE A O 1
ATOM 1487 N N . GLN A 1 186 ? -9.954 4.049 25.332 1.00 96.44 186 GLN A N 1
ATOM 1488 C CA . GLN A 1 186 ? -11.170 4.662 24.820 1.00 96.44 186 GLN A CA 1
ATOM 1489 C C . GLN A 1 186 ? -11.947 3.587 24.043 1.00 96.44 186 GLN A C 1
ATOM 1491 O O . GLN A 1 186 ? -11.568 3.276 22.909 1.00 96.44 186 GLN A O 1
ATOM 1496 N N . PRO A 1 187 ? -12.972 2.953 24.646 1.00 94.31 187 PRO A N 1
ATOM 1497 C CA . PRO A 1 187 ? -13.723 1.890 23.985 1.00 94.31 187 PRO A CA 1
ATOM 1498 C C . PRO A 1 187 ? -14.570 2.434 22.821 1.00 94.31 187 PRO A C 1
ATOM 1500 O O . PRO A 1 187 ? -14.886 3.628 22.790 1.00 94.31 187 PRO A O 1
ATOM 1503 N N . PRO A 1 188 ? -14.945 1.584 21.848 1.00 90.06 188 PRO A N 1
ATOM 1504 C CA . PRO A 1 188 ? -16.000 1.923 20.899 1.00 90.06 188 PRO A CA 1
ATOM 1505 C C . PRO A 1 188 ? -17.337 2.128 21.628 1.00 90.06 188 PRO A C 1
ATOM 1507 O O . PRO A 1 188 ? -17.530 1.561 22.706 1.00 90.06 188 PRO A O 1
ATOM 1510 N N . PRO A 1 189 ? -18.258 2.930 21.065 1.00 86.25 189 PRO A N 1
ATOM 1511 C CA . PRO A 1 189 ? -19.588 3.091 21.641 1.00 86.25 189 PRO A CA 1
ATOM 1512 C C . PRO A 1 189 ? -20.327 1.743 21.688 1.00 86.25 189 PRO A C 1
ATOM 1514 O O . PRO A 1 189 ? -20.124 0.884 20.828 1.00 86.25 189 PRO A O 1
ATOM 1517 N N . GLU A 1 190 ? -21.182 1.557 22.700 1.00 77.00 190 GLU A N 1
ATOM 1518 C CA . GLU A 1 190 ? -21.919 0.299 22.928 1.00 77.00 190 GLU A CA 1
ATOM 1519 C C . GLU A 1 190 ? -22.856 -0.065 21.767 1.00 77.00 190 GLU A C 1
ATOM 1521 O O . GLU A 1 190 ? -23.075 -1.241 21.486 1.00 77.00 190 GLU A O 1
ATOM 1526 N N . SER A 1 191 ? -23.374 0.946 21.069 1.00 73.94 191 SER A N 1
ATOM 1527 C CA . SER A 1 191 ? -24.106 0.802 19.813 1.00 73.94 191 SER A CA 1
ATOM 1528 C C . SER A 1 191 ? -23.589 1.830 18.814 1.00 73.94 191 SER A C 1
ATOM 1530 O O . SER A 1 191 ? -23.268 2.961 19.177 1.00 73.94 191 SER A O 1
ATOM 1532 N N . ASP A 1 192 ? -23.454 1.402 17.564 1.00 75.31 192 ASP A N 1
ATOM 1533 C CA . ASP A 1 192 ? -22.937 2.222 16.470 1.00 75.31 192 ASP A CA 1
ATOM 1534 C C . ASP A 1 192 ? -23.717 1.871 15.202 1.00 75.31 192 ASP A C 1
ATOM 1536 O O . ASP A 1 192 ? -23.221 1.184 14.308 1.00 75.31 192 ASP A O 1
ATOM 1540 N N . GLU A 1 193 ? -25.001 2.235 15.200 1.00 79.50 193 GLU A N 1
ATOM 1541 C CA . GLU A 1 193 ? -25.944 1.885 14.129 1.00 79.50 193 GLU A CA 1
ATOM 1542 C C . GLU A 1 193 ? -25.552 2.515 12.782 1.00 79.50 193 GLU A C 1
ATOM 1544 O O . GLU A 1 193 ? -25.827 1.941 11.730 1.00 79.50 193 GLU A O 1
ATOM 1549 N N . ASP A 1 194 ? -24.833 3.640 12.812 1.00 85.31 194 ASP A N 1
ATOM 1550 C CA . ASP A 1 194 ? -24.379 4.360 11.619 1.00 85.31 194 ASP A CA 1
ATOM 1551 C C . ASP A 1 194 ? -23.053 3.820 11.046 1.00 85.31 194 ASP A C 1
ATOM 1553 O O . ASP A 1 194 ? -22.638 4.212 9.949 1.00 85.31 194 ASP A O 1
ATOM 1557 N N . LYS A 1 195 ? -22.373 2.896 11.741 1.00 91.56 195 LYS A N 1
ATOM 1558 C CA . LYS A 1 195 ? -21.101 2.318 11.284 1.00 91.56 195 LYS A CA 1
ATOM 1559 C C . LYS A 1 195 ? -21.286 1.447 10.045 1.00 91.56 195 LYS A C 1
ATOM 1561 O O . LYS A 1 195 ? -21.803 0.329 10.109 1.00 91.56 195 LYS A O 1
ATOM 1566 N N . LYS A 1 196 ? -20.677 1.881 8.942 1.00 95.81 196 LYS A N 1
ATOM 1567 C CA . LYS A 1 196 ? -20.601 1.135 7.674 1.00 95.81 196 LYS A CA 1
ATOM 1568 C C . LYS A 1 196 ? -19.233 0.530 7.388 1.00 95.81 196 LYS A C 1
ATOM 1570 O O . LYS A 1 196 ? -19.145 -0.442 6.636 1.00 95.81 196 LYS A O 1
ATOM 1575 N N . LEU A 1 197 ? -18.175 1.114 7.952 1.00 97.19 197 LEU A N 1
ATOM 1576 C CA . LEU A 1 197 ? -16.795 0.706 7.714 1.00 97.19 197 LEU A CA 1
ATOM 1577 C C . LEU A 1 197 ? -15.920 0.998 8.937 1.00 97.19 197 LEU A C 1
ATOM 1579 O O . LEU A 1 197 ? -15.839 2.128 9.406 1.00 97.19 197 LEU A O 1
ATOM 1583 N N . GLU A 1 198 ? -15.208 -0.012 9.422 1.00 97.12 198 GLU A N 1
ATOM 1584 C CA . GLU A 1 198 ? -14.167 0.119 10.437 1.00 97.12 198 GLU A CA 1
ATOM 1585 C C . GLU A 1 198 ? -12.787 -0.075 9.811 1.00 97.12 198 GLU A C 1
ATOM 1587 O O . GLU A 1 198 ? -12.487 -1.117 9.229 1.00 97.12 198 GLU A O 1
ATOM 1592 N N . LEU A 1 199 ? -11.919 0.912 10.001 1.00 97.38 199 LEU A N 1
ATOM 1593 C CA . LEU A 1 199 ? -10.489 0.785 9.785 1.00 97.38 199 LEU A CA 1
ATOM 1594 C C . LEU A 1 199 ? -9.814 0.388 11.094 1.00 97.38 199 LEU A C 1
ATOM 1596 O O . LEU A 1 199 ? -9.706 1.187 12.021 1.00 97.38 199 LEU A O 1
ATOM 1600 N N . ARG A 1 200 ? -9.335 -0.848 11.170 1.00 96.19 200 ARG A N 1
ATOM 1601 C CA . ARG A 1 200 ? -8.622 -1.371 12.334 1.00 96.19 200 ARG A CA 1
ATOM 1602 C C . ARG A 1 200 ? -7.119 -1.272 12.105 1.00 96.19 200 ARG A C 1
ATOM 1604 O O . ARG A 1 200 ? -6.562 -1.980 11.267 1.00 96.19 200 ARG A O 1
ATOM 1611 N N . LEU A 1 201 ? -6.477 -0.372 12.839 1.00 96.00 201 LEU A N 1
ATOM 1612 C CA . LEU A 1 201 ? -5.050 -0.095 12.788 1.00 96.00 201 LEU A CA 1
ATOM 1613 C C . LEU A 1 201 ? -4.327 -0.807 13.930 1.00 96.00 201 LEU A C 1
ATOM 1615 O O . LEU A 1 201 ? -4.494 -0.451 15.091 1.00 96.00 201 LEU A O 1
ATOM 1619 N N . PHE A 1 202 ? -3.442 -1.735 13.598 1.00 94.06 202 PHE A N 1
ATOM 1620 C CA . PHE A 1 202 ? -2.467 -2.300 14.520 1.00 94.06 202 PHE A CA 1
ATOM 1621 C C . PHE A 1 202 ? -1.155 -1.534 14.393 1.00 94.06 202 PHE A C 1
ATOM 1623 O O . PHE A 1 202 ? -0.497 -1.594 13.355 1.00 94.06 202 PHE A O 1
ATOM 1630 N N . CYS A 1 203 ? -0.788 -0.773 15.418 1.00 93.50 203 CYS A N 1
ATOM 1631 C CA . CYS A 1 203 ? 0.406 0.065 15.410 1.00 93.50 203 CYS A CA 1
ATOM 1632 C C . CYS A 1 203 ? 0.821 0.379 16.849 1.00 93.50 203 CYS A C 1
ATOM 1634 O O . CYS A 1 203 ? -0.009 0.828 17.631 1.00 93.50 203 CYS A O 1
ATOM 1636 N N . ASP A 1 204 ? 2.088 0.181 17.202 1.00 92.81 204 ASP A N 1
ATOM 1637 C CA . ASP A 1 204 ? 2.592 0.631 18.502 1.00 92.81 204 ASP A CA 1
ATOM 1638 C C . ASP A 1 204 ? 2.841 2.154 18.532 1.00 92.81 204 ASP A C 1
ATOM 1640 O O . ASP A 1 204 ? 2.976 2.815 17.495 1.00 92.81 204 ASP A O 1
ATOM 1644 N N . SER A 1 205 ? 2.895 2.727 19.733 1.00 94.31 205 SER A N 1
ATOM 1645 C CA . SER A 1 205 ? 3.083 4.160 19.977 1.00 94.31 205 SER A CA 1
ATOM 1646 C C . SER A 1 205 ? 4.408 4.689 19.410 1.00 94.31 205 SER A C 1
ATOM 1648 O O . SER A 1 205 ? 4.478 5.813 18.903 1.00 94.31 205 SER A O 1
ATOM 1650 N N . ASN A 1 206 ? 5.459 3.864 19.414 1.00 92.75 206 ASN A N 1
ATOM 1651 C CA . ASN A 1 206 ? 6.768 4.210 18.867 1.00 92.75 206 ASN A CA 1
ATOM 1652 C C . ASN A 1 206 ? 6.722 4.346 17.336 1.00 92.75 206 ASN A C 1
ATOM 1654 O O . ASN A 1 206 ? 7.313 5.261 16.763 1.00 92.75 206 ASN A O 1
ATOM 1658 N N . ARG A 1 207 ? 5.987 3.476 16.643 1.00 90.75 207 ARG A N 1
ATOM 1659 C CA . ARG A 1 207 ? 5.742 3.600 15.201 1.00 90.75 207 ARG A CA 1
ATOM 1660 C C . ARG A 1 207 ? 4.842 4.779 14.901 1.00 90.75 207 ARG A C 1
ATOM 1662 O O . ARG A 1 207 ? 5.140 5.518 13.965 1.00 90.75 207 ARG A O 1
ATOM 1669 N N . ALA A 1 208 ? 3.789 4.971 15.691 1.00 92.06 208 ALA A N 1
ATOM 1670 C CA . ALA A 1 208 ? 2.843 6.068 15.525 1.00 92.06 208 ALA A CA 1
ATOM 1671 C C . ALA A 1 208 ? 3.492 7.457 15.680 1.00 92.06 208 ALA A C 1
ATOM 1673 O O . ALA A 1 208 ? 3.024 8.408 15.060 1.00 92.06 208 ALA A O 1
ATOM 1674 N N . THR A 1 209 ? 4.581 7.585 16.447 1.00 92.00 209 THR A N 1
ATOM 1675 C CA . THR A 1 209 ? 5.358 8.837 16.573 1.00 92.00 209 THR A CA 1
ATOM 1676 C C . THR A 1 209 ? 6.518 8.957 15.588 1.00 92.00 209 THR A C 1
ATOM 1678 O O . THR A 1 209 ? 6.975 10.067 15.335 1.00 92.00 209 THR A O 1
ATOM 1681 N N . ASN A 1 210 ? 6.960 7.847 14.990 1.00 89.62 210 ASN A N 1
ATOM 1682 C CA . ASN A 1 210 ? 8.078 7.815 14.048 1.00 89.62 210 ASN A CA 1
ATOM 1683 C C . ASN A 1 210 ? 7.616 7.416 12.638 1.00 89.62 210 ASN A C 1
ATOM 1685 O O . ASN A 1 210 ? 6.988 8.201 11.929 1.00 89.62 210 ASN A O 1
ATOM 1689 N N . ARG A 1 211 ? 7.917 6.177 12.220 1.00 85.75 211 ARG A N 1
ATOM 1690 C CA . ARG A 1 211 ? 7.736 5.675 10.845 1.00 85.75 211 ARG A CA 1
ATOM 1691 C C . ARG A 1 211 ? 6.310 5.843 10.306 1.00 85.75 211 ARG A C 1
ATOM 1693 O O . ARG A 1 211 ? 6.145 5.986 9.101 1.00 85.75 211 ARG A O 1
ATOM 1700 N N . GLN A 1 212 ? 5.301 5.824 11.176 1.00 90.81 212 GLN A N 1
ATOM 1701 C CA . GLN A 1 212 ? 3.887 5.934 10.814 1.00 90.81 212 GLN A CA 1
ATOM 1702 C C . GLN A 1 212 ? 3.246 7.265 11.203 1.00 90.81 212 GLN A C 1
ATOM 1704 O O . GLN A 1 212 ? 2.047 7.425 11.000 1.00 90.81 212 GLN A O 1
ATOM 1709 N N . ALA A 1 213 ? 4.003 8.250 11.695 1.00 92.12 213 ALA A N 1
ATOM 1710 C CA . ALA A 1 213 ? 3.433 9.532 12.114 1.00 92.12 213 ALA A CA 1
ATOM 1711 C C . ALA A 1 213 ? 2.624 10.213 11.003 1.00 92.12 213 ALA A C 1
ATOM 1713 O O . ALA A 1 213 ? 1.497 10.651 11.243 1.00 92.12 213 ALA A O 1
ATOM 1714 N N . ARG A 1 214 ? 3.164 10.219 9.776 1.00 91.31 214 ARG A N 1
ATOM 1715 C CA . ARG A 1 214 ? 2.477 10.738 8.585 1.00 91.31 214 ARG A CA 1
ATOM 1716 C C . ARG A 1 214 ? 1.241 9.912 8.227 1.00 91.31 214 ARG A C 1
ATOM 1718 O O . ARG A 1 214 ? 0.226 10.474 7.832 1.00 91.31 214 ARG A O 1
ATOM 1725 N N . PHE A 1 215 ? 1.306 8.592 8.377 1.00 92.94 215 PHE A N 1
ATOM 1726 C CA . PHE A 1 215 ? 0.170 7.717 8.096 1.00 92.94 215 PHE A CA 1
ATOM 1727 C C . PHE A 1 215 ? -0.999 7.951 9.059 1.00 92.94 215 PHE A C 1
ATOM 1729 O O . PHE A 1 215 ? -2.145 8.004 8.624 1.00 92.94 215 PHE A O 1
ATOM 1736 N N . ILE A 1 216 ? -0.714 8.166 10.348 1.00 94.62 216 ILE A N 1
ATOM 1737 C CA . ILE A 1 216 ? -1.734 8.538 11.338 1.00 94.62 216 ILE A CA 1
ATOM 1738 C C . ILE A 1 216 ? -2.429 9.845 10.929 1.00 94.62 216 ILE A C 1
ATOM 1740 O O . ILE A 1 216 ? -3.651 9.938 11.020 1.00 94.62 216 ILE A O 1
ATOM 1744 N N . ASP A 1 217 ? -1.683 10.835 10.427 1.00 94.62 217 ASP A N 1
ATOM 1745 C CA . ASP A 1 217 ? -2.271 12.097 9.955 1.00 94.62 217 ASP A CA 1
ATOM 1746 C C . ASP A 1 217 ? -3.160 11.906 8.716 1.00 94.62 217 ASP A C 1
ATOM 1748 O O . ASP A 1 217 ? -4.223 12.525 8.627 1.00 94.62 217 ASP A O 1
ATOM 1752 N N . VAL A 1 218 ? -2.764 11.018 7.796 1.00 94.69 218 VAL A N 1
ATOM 1753 C CA . VAL A 1 218 ? -3.581 10.624 6.636 1.00 94.69 218 VAL A CA 1
ATOM 1754 C C . VAL A 1 218 ? -4.873 9.946 7.090 1.00 94.69 218 VAL A C 1
ATOM 1756 O O . VAL A 1 218 ? -5.951 10.363 6.673 1.00 94.69 218 VAL A O 1
ATOM 1759 N N . LEU A 1 219 ? -4.796 8.952 7.981 1.00 96.00 219 LEU A N 1
ATOM 1760 C CA . LEU A 1 219 ? -5.985 8.278 8.508 1.00 96.00 219 LEU A CA 1
ATOM 1761 C C . LEU A 1 219 ? -6.906 9.239 9.255 1.00 96.00 219 LEU A C 1
ATOM 1763 O O . LEU A 1 219 ? -8.117 9.143 9.101 1.00 96.00 219 LEU A O 1
ATOM 1767 N N . ARG A 1 220 ? -6.357 10.199 10.009 1.00 96.88 220 ARG A N 1
ATOM 1768 C CA . ARG A 1 220 ? -7.157 11.221 10.699 1.00 96.88 220 ARG A CA 1
ATOM 1769 C C . ARG A 1 220 ? -7.917 12.083 9.700 1.00 96.88 220 ARG A C 1
ATOM 1771 O O . ARG A 1 220 ? -9.088 12.372 9.905 1.00 96.88 220 ARG A O 1
ATOM 1778 N N . LYS A 1 221 ? -7.254 12.505 8.622 1.00 96.81 221 LYS A N 1
ATOM 1779 C CA . LYS A 1 221 ? -7.890 13.298 7.565 1.00 96.81 221 LYS A CA 1
ATOM 1780 C C . LYS A 1 221 ? -9.009 12.514 6.875 1.00 96.81 221 LYS A C 1
ATOM 1782 O O . LYS A 1 221 ? -10.082 13.066 6.666 1.00 96.81 221 LYS A O 1
ATOM 1787 N N . LEU A 1 222 ? -8.766 11.244 6.550 1.00 96.94 222 LEU A N 1
ATOM 1788 C CA . LEU A 1 222 ? -9.757 10.378 5.906 1.00 96.94 222 LEU A CA 1
ATOM 1789 C C . LEU A 1 222 ? -10.933 10.063 6.839 1.00 96.94 222 LEU A C 1
ATOM 1791 O O . LEU A 1 222 ? -12.076 10.095 6.404 1.00 96.94 222 LEU A O 1
ATOM 1795 N N . GLU A 1 223 ? -10.681 9.811 8.122 1.00 96.56 223 GLU A N 1
ATOM 1796 C CA . GLU A 1 223 ? -11.740 9.641 9.121 1.00 96.56 223 GLU A CA 1
ATOM 1797 C C . GLU A 1 223 ? -12.597 10.903 9.234 1.00 96.56 223 GLU A C 1
ATOM 1799 O O . GLU A 1 223 ? -13.813 10.815 9.114 1.00 96.56 223 GLU A O 1
ATOM 1804 N N . HIS A 1 224 ? -11.984 12.085 9.322 1.00 96.75 224 HIS A N 1
ATOM 1805 C CA . HIS A 1 224 ? -12.729 13.342 9.327 1.00 96.75 224 HIS A CA 1
ATOM 1806 C C . HIS A 1 224 ? -13.604 13.526 8.074 1.00 96.75 224 HIS A C 1
ATOM 1808 O O . HIS A 1 224 ? -14.708 14.056 8.161 1.00 96.75 224 HIS A O 1
ATOM 1814 N N . GLU A 1 225 ? -13.121 13.085 6.914 1.00 97.12 225 GLU A N 1
ATOM 1815 C CA . GLU A 1 225 ? -13.832 13.212 5.645 1.00 97.12 225 GLU A CA 1
ATOM 1816 C C . GLU A 1 225 ? -15.019 12.247 5.498 1.00 97.12 225 GLU A C 1
ATOM 1818 O O . GLU A 1 225 ? -16.059 12.628 4.958 1.00 97.12 225 GLU A O 1
ATOM 1823 N N . TYR A 1 226 ? -14.882 11.008 5.976 1.00 97.12 226 TYR A N 1
ATOM 1824 C CA . TYR A 1 226 ? -15.867 9.947 5.743 1.00 97.12 226 TYR A CA 1
ATOM 1825 C C . TYR A 1 226 ? -16.617 9.494 7.007 1.00 97.12 226 TYR A C 1
ATOM 1827 O O . TYR A 1 226 ? -17.462 8.603 6.914 1.00 97.12 226 TYR A O 1
ATOM 1835 N N . SER A 1 227 ? -16.370 10.086 8.179 1.00 94.81 227 SER A N 1
ATOM 1836 C CA . SER A 1 227 ? -17.059 9.717 9.429 1.00 94.81 227 SER A CA 1
ATOM 1837 C C . SER A 1 227 ? -18.572 9.885 9.342 1.00 94.81 227 SER A C 1
ATOM 1839 O O . SER A 1 227 ? -19.313 8.988 9.732 1.00 94.81 227 SER A O 1
ATOM 1841 N N . SER A 1 228 ? -19.047 10.960 8.708 1.00 94.50 228 SER A N 1
ATOM 1842 C CA . SER A 1 228 ? -20.477 11.187 8.432 1.00 94.50 228 SER A CA 1
ATOM 1843 C C . SER A 1 228 ? -21.106 10.150 7.492 1.00 94.50 228 SER A C 1
ATOM 1845 O O . SER A 1 228 ? -22.327 10.049 7.411 1.00 94.50 228 SER A O 1
ATOM 1847 N N . GLN A 1 229 ? -20.285 9.376 6.780 1.00 95.56 229 GLN A N 1
ATOM 1848 C CA . GLN A 1 229 ? -20.713 8.273 5.918 1.00 95.56 229 GLN A CA 1
ATOM 1849 C C . GLN A 1 229 ? -20.594 6.910 6.620 1.00 95.56 229 GLN A C 1
ATOM 1851 O O . GLN A 1 229 ? -20.843 5.882 5.991 1.00 95.56 229 GLN A O 1
ATOM 1856 N N . GLY A 1 230 ? -20.226 6.888 7.905 1.00 94.94 230 GLY A N 1
ATOM 1857 C CA . GLY A 1 230 ? -20.100 5.674 8.709 1.00 94.94 230 GLY A CA 1
ATOM 1858 C C . GLY A 1 230 ? -18.695 5.070 8.741 1.00 94.94 230 GLY A C 1
ATOM 1859 O O . GLY A 1 230 ? -18.567 3.883 9.056 1.00 94.94 230 GLY A O 1
ATOM 1860 N N . LEU A 1 231 ? -17.648 5.834 8.390 1.00 96.62 231 LEU A N 1
ATOM 1861 C CA . LEU A 1 231 ? -16.254 5.428 8.608 1.00 96.62 231 LEU A CA 1
ATOM 1862 C C . LEU A 1 231 ? -15.849 5.635 10.070 1.00 96.62 231 LEU A C 1
ATOM 1864 O O . LEU A 1 231 ? -15.972 6.734 10.598 1.00 96.62 231 LEU A O 1
ATOM 1868 N N . ARG A 1 232 ? -15.237 4.623 10.684 1.00 95.19 232 ARG A N 1
ATOM 1869 C CA . ARG A 1 232 ? -14.549 4.758 11.975 1.00 95.19 232 ARG A CA 1
ATOM 1870 C C . ARG A 1 232 ? -13.147 4.177 11.941 1.00 95.19 232 ARG A C 1
ATOM 1872 O O . ARG A 1 232 ? -12.844 3.316 11.116 1.00 95.19 232 ARG A O 1
ATOM 1879 N N . VAL A 1 233 ? -12.310 4.600 12.884 1.00 97.06 233 VAL A N 1
ATOM 1880 C CA . VAL A 1 233 ? -10.960 4.057 13.078 1.00 97.06 233 VAL A CA 1
ATOM 1881 C C . VAL A 1 233 ? -10.828 3.485 14.487 1.00 97.06 233 VAL A C 1
ATOM 1883 O O . VAL A 1 233 ? -11.204 4.126 15.468 1.00 97.06 233 VAL A O 1
ATOM 1886 N N . VAL A 1 234 ? -10.270 2.278 14.578 1.00 97.06 234 VAL A N 1
ATOM 1887 C CA . VAL A 1 234 ? -9.923 1.597 15.829 1.00 97.06 234 VAL A CA 1
ATOM 1888 C C . VAL A 1 234 ? -8.416 1.381 15.856 1.00 97.06 234 VAL A C 1
ATOM 1890 O O . VAL A 1 234 ? -7.874 0.739 14.960 1.00 97.06 234 VAL A O 1
ATOM 1893 N N . TRP A 1 235 ? -7.730 1.893 16.876 1.00 97.50 235 TRP A N 1
ATOM 1894 C CA . TRP A 1 235 ? -6.279 1.783 17.016 1.00 97.50 235 TRP A CA 1
ATOM 1895 C C . TRP A 1 235 ? -5.883 0.820 18.139 1.00 97.50 235 TRP A C 1
ATOM 1897 O O . TRP A 1 235 ? -6.224 0.992 19.304 1.00 97.50 235 TRP A O 1
ATOM 1907 N N . ILE A 1 236 ? -5.137 -0.217 17.780 1.00 95.19 236 ILE A N 1
ATOM 1908 C CA . ILE A 1 236 ? -4.701 -1.280 18.675 1.00 95.19 236 ILE A CA 1
ATOM 1909 C C . ILE A 1 236 ? -3.178 -1.298 18.709 1.00 95.19 236 ILE A C 1
ATOM 1911 O O . ILE A 1 236 ? -2.520 -1.371 17.670 1.00 95.19 236 ILE A O 1
ATOM 1915 N N . SER A 1 237 ? -2.619 -1.296 19.912 1.00 93.44 237 SER A N 1
ATOM 1916 C CA . SER A 1 237 ? -1.213 -1.622 20.136 1.00 93.44 237 SER A CA 1
ATOM 1917 C C . SER A 1 237 ? -1.101 -2.942 20.885 1.00 93.44 237 SER A C 1
ATOM 1919 O O . SER A 1 237 ? -1.977 -3.289 21.672 1.00 93.44 237 SER A O 1
ATOM 1921 N N . GLY A 1 238 ? -0.027 -3.695 20.662 1.00 89.44 238 GLY A N 1
ATOM 1922 C CA . GLY A 1 238 ? 0.293 -4.845 21.500 1.00 89.44 238 GLY A CA 1
ATOM 1923 C C . GLY A 1 238 ? 1.693 -4.735 22.068 1.00 89.44 238 GLY A C 1
ATOM 1924 O O . GLY A 1 238 ? 2.632 -4.322 21.387 1.00 89.44 238 GLY A O 1
ATOM 1925 N N . VAL A 1 239 ? 1.832 -5.129 23.330 1.00 88.12 239 VAL A N 1
ATOM 1926 C CA . VAL A 1 239 ? 3.105 -5.113 24.046 1.00 88.12 239 VAL A CA 1
ATOM 1927 C C . VAL A 1 239 ? 3.465 -6.517 24.491 1.00 88.12 239 VAL A C 1
ATOM 1929 O O . VAL A 1 239 ? 2.690 -7.180 25.165 1.00 88.12 239 VAL A O 1
ATOM 1932 N N . LEU A 1 240 ? 4.688 -6.955 24.188 1.00 84.12 240 LEU A N 1
ATOM 1933 C CA . LEU A 1 240 ? 5.134 -8.309 24.543 1.00 84.12 240 LEU A CA 1
ATOM 1934 C C . LEU A 1 240 ? 5.109 -8.568 26.056 1.00 84.12 240 LEU A C 1
ATOM 1936 O O . LEU A 1 240 ? 4.951 -9.700 26.489 1.00 84.12 240 LEU A O 1
ATOM 1940 N N . ARG A 1 241 ? 5.296 -7.531 26.877 1.00 86.38 241 ARG A N 1
ATOM 1941 C CA . ARG A 1 241 ? 5.334 -7.670 28.333 1.00 86.38 241 ARG A CA 1
ATOM 1942 C C . ARG A 1 241 ? 4.190 -6.901 28.972 1.00 86.38 241 ARG A C 1
ATOM 1944 O O . ARG A 1 241 ? 4.073 -5.696 28.741 1.00 86.38 241 ARG A O 1
ATOM 1951 N N . ALA A 1 242 ? 3.372 -7.589 29.765 1.00 87.44 242 ALA A N 1
ATOM 1952 C CA . ALA A 1 242 ? 2.158 -7.030 30.355 1.00 87.44 242 ALA A CA 1
ATOM 1953 C C . ALA A 1 242 ? 2.441 -5.789 31.219 1.00 87.44 242 ALA A C 1
ATOM 1955 O O . ALA A 1 242 ? 1.696 -4.816 31.158 1.00 87.44 242 ALA A O 1
ATOM 1956 N N . GLU A 1 243 ? 3.570 -5.746 31.934 1.00 90.69 243 GLU A N 1
ATOM 1957 C CA . GLU A 1 243 ? 3.954 -4.594 32.757 1.00 90.69 243 GLU A CA 1
ATOM 1958 C C . GLU A 1 243 ? 4.238 -3.318 31.944 1.00 90.69 243 GLU A C 1
ATOM 1960 O O . GLU A 1 243 ? 4.263 -2.219 32.496 1.00 90.69 243 GLU A O 1
ATOM 1965 N N . ARG A 1 244 ? 4.443 -3.433 30.623 1.00 91.38 244 ARG A N 1
ATOM 1966 C CA . ARG A 1 244 ? 4.626 -2.280 29.727 1.00 91.38 244 ARG A CA 1
ATOM 1967 C C . ARG A 1 244 ? 3.306 -1.690 29.231 1.00 91.38 244 ARG A C 1
ATOM 1969 O O . ARG A 1 244 ? 3.339 -0.600 28.665 1.00 91.38 244 ARG A O 1
ATOM 1976 N N . ALA A 1 245 ? 2.171 -2.356 29.457 1.00 92.31 245 ALA A N 1
ATOM 1977 C CA . ALA A 1 245 ? 0.878 -1.940 28.912 1.00 92.31 245 ALA A CA 1
ATOM 1978 C C . ALA A 1 245 ? 0.458 -0.545 29.386 1.00 92.31 245 ALA A C 1
ATOM 1980 O O . ALA A 1 245 ? 0.048 0.270 28.568 1.00 92.31 245 ALA A O 1
ATOM 1981 N N . GLY A 1 246 ? 0.664 -0.217 30.667 1.00 95.31 246 GLY A N 1
ATOM 1982 C CA . GLY A 1 246 ? 0.359 1.121 31.188 1.00 95.31 246 GLY A CA 1
ATOM 1983 C C . GLY A 1 246 ? 1.203 2.231 30.546 1.00 95.31 246 GLY A C 1
ATOM 1984 O O . GLY A 1 246 ? 0.697 3.311 30.259 1.00 95.31 246 GLY A O 1
ATOM 1985 N N . ARG A 1 247 ? 2.485 1.961 30.253 1.00 96.00 247 ARG A N 1
ATOM 1986 C CA . ARG A 1 247 ? 3.355 2.928 29.561 1.00 96.00 247 ARG A CA 1
ATOM 1987 C C . ARG A 1 247 ? 2.903 3.147 28.121 1.00 96.00 247 ARG A C 1
ATOM 1989 O O . ARG A 1 247 ? 2.866 4.285 27.669 1.00 96.00 247 ARG A O 1
ATOM 1996 N N . GLU A 1 248 ? 2.571 2.065 27.425 1.00 96.00 248 GLU A N 1
ATOM 1997 C CA . GLU A 1 248 ? 2.051 2.133 26.062 1.00 96.00 248 GLU A CA 1
ATOM 1998 C C . GLU A 1 248 ? 0.720 2.889 26.011 1.00 96.00 248 GLU A C 1
ATOM 2000 O O . GLU A 1 248 ? 0.556 3.777 25.181 1.00 96.00 248 GLU A O 1
ATOM 2005 N N . ALA A 1 249 ? -0.190 2.613 26.948 1.00 97.19 249 ALA A N 1
ATOM 2006 C CA . ALA A 1 249 ? -1.475 3.293 27.049 1.00 97.19 249 ALA A CA 1
ATOM 2007 C C . ALA A 1 249 ? -1.330 4.809 27.248 1.00 97.19 249 ALA A C 1
ATOM 2009 O O . ALA A 1 249 ? -2.013 5.591 26.581 1.00 97.19 249 ALA A O 1
ATOM 2010 N N . ASN A 1 250 ? -0.405 5.233 28.114 1.00 97.88 250 ASN A N 1
ATOM 2011 C CA . ASN A 1 250 ? -0.107 6.651 28.317 1.00 97.88 250 ASN A CA 1
ATOM 2012 C C . ASN A 1 250 ? 0.433 7.295 27.033 1.00 97.88 250 ASN A C 1
ATOM 2014 O O . ASN A 1 250 ? -0.069 8.336 26.618 1.00 97.88 250 ASN A O 1
ATOM 2018 N N . ALA A 1 251 ? 1.386 6.643 26.359 1.00 97.81 251 ALA A N 1
ATOM 2019 C CA . ALA A 1 251 ? 1.943 7.147 25.105 1.00 97.81 251 ALA A CA 1
ATOM 2020 C C . ALA A 1 251 ? 0.877 7.251 23.998 1.00 97.81 251 ALA A C 1
ATOM 2022 O O . ALA A 1 251 ? 0.798 8.264 23.306 1.00 97.81 251 ALA A O 1
ATOM 2023 N N . MET A 1 252 ? 0.010 6.242 23.853 1.00 98.00 252 MET A N 1
ATOM 2024 C CA . MET A 1 252 ? -1.114 6.289 22.910 1.00 98.00 252 MET A CA 1
ATOM 2025 C C . MET A 1 252 ? -2.077 7.441 23.224 1.00 98.00 252 MET A C 1
ATOM 2027 O O . MET A 1 252 ? -2.505 8.142 22.310 1.00 98.00 252 MET A O 1
ATOM 2031 N N . THR A 1 253 ? -2.371 7.674 24.505 1.00 98.31 253 THR A N 1
ATOM 2032 C CA . THR A 1 253 ? -3.236 8.775 24.957 1.00 98.31 253 THR A CA 1
ATOM 2033 C C . THR A 1 253 ? -2.633 10.138 24.617 1.00 98.31 253 THR A C 1
ATOM 2035 O O . THR A 1 253 ? -3.322 10.996 24.068 1.00 98.31 253 THR A O 1
ATOM 2038 N N . GLU A 1 254 ? -1.338 10.336 24.876 1.00 98.12 254 GLU A N 1
ATOM 2039 C CA . GLU A 1 254 ? -0.621 11.568 24.522 1.00 98.12 254 GLU A CA 1
ATOM 2040 C C . GLU A 1 254 ? -0.678 11.839 23.013 1.00 98.12 254 GLU A C 1
ATOM 2042 O O . GLU A 1 254 ? -0.997 12.954 22.595 1.00 98.12 254 GLU A O 1
ATOM 2047 N N . ILE A 1 255 ? -0.448 10.811 22.189 1.00 97.81 255 ILE A N 1
ATOM 2048 C CA . ILE A 1 255 ? -0.528 10.908 20.725 1.00 97.81 255 ILE A CA 1
ATOM 2049 C C . ILE A 1 255 ? -1.955 11.245 20.281 1.00 97.81 255 ILE A C 1
ATOM 2051 O O . ILE A 1 255 ? -2.139 12.126 19.438 1.00 97.81 255 ILE A O 1
ATOM 2055 N N . ALA A 1 256 ? -2.964 10.574 20.845 1.00 97.62 256 ALA A N 1
ATOM 2056 C CA . ALA A 1 256 ? -4.367 10.813 20.524 1.00 97.62 256 ALA A CA 1
ATOM 2057 C C . ALA A 1 256 ? -4.780 12.255 20.848 1.00 97.62 256 ALA A C 1
ATOM 2059 O O . ALA A 1 256 ? -5.388 12.918 20.007 1.00 97.62 256 ALA A O 1
ATOM 2060 N N . ILE A 1 257 ? -4.370 12.785 22.005 1.00 97.50 257 ILE A N 1
ATOM 2061 C CA . ILE A 1 257 ? -4.608 14.183 22.390 1.00 97.50 257 ILE A CA 1
ATOM 2062 C C . ILE A 1 257 ? -3.870 15.138 21.444 1.00 97.50 257 ILE A C 1
ATOM 2064 O O . ILE A 1 257 ? -4.486 16.042 20.875 1.00 97.50 257 ILE A O 1
ATOM 2068 N N . GLN A 1 258 ? -2.567 14.929 21.226 1.00 97.12 258 GLN A N 1
ATOM 2069 C CA . GLN A 1 258 ? -1.733 15.795 20.386 1.00 97.12 258 GLN A CA 1
ATOM 2070 C C . GLN A 1 258 ? -2.265 15.879 18.951 1.00 97.12 258 GLN A C 1
ATOM 2072 O O . GLN A 1 258 ? -2.316 16.959 18.355 1.00 97.12 258 GLN A O 1
ATOM 2077 N N . LYS A 1 259 ? -2.671 14.738 18.387 1.00 95.94 259 LYS A N 1
ATOM 2078 C CA . LYS A 1 259 ? -3.197 14.645 17.025 1.00 95.94 259 LYS A CA 1
ATOM 2079 C C . LYS A 1 259 ? -4.712 14.852 16.949 1.00 95.94 259 LYS A C 1
ATOM 2081 O O . LYS A 1 259 ? -5.225 14.887 15.833 1.00 95.94 259 LYS A O 1
ATOM 2086 N N . LYS A 1 260 ? -5.409 15.072 18.070 1.00 96.06 260 LYS A N 1
ATOM 2087 C CA . LYS A 1 260 ? -6.872 15.244 18.148 1.00 96.06 260 LYS A CA 1
ATOM 2088 C C . LYS A 1 260 ? -7.633 14.077 17.504 1.00 96.06 260 LYS A C 1
ATOM 2090 O O . LYS A 1 260 ? -8.486 14.283 16.646 1.00 96.06 260 LYS A O 1
ATOM 2095 N N . LEU A 1 261 ? -7.262 12.853 17.865 1.00 96.12 261 LEU A N 1
ATOM 2096 C CA . LEU A 1 261 ? -7.875 11.633 17.343 1.00 96.12 261 LEU A CA 1
ATOM 2097 C C . LEU A 1 261 ? -9.135 11.306 18.151 1.00 96.12 261 LEU A C 1
ATOM 2099 O O . LEU A 1 261 ? -9.054 11.114 19.359 1.00 96.12 261 LEU A O 1
ATOM 2103 N N . GLY A 1 262 ? -10.285 11.208 17.480 1.00 91.25 262 GLY A N 1
ATOM 2104 C CA . GLY A 1 262 ? -11.552 10.758 18.078 1.00 91.25 262 GLY A CA 1
ATOM 2105 C C . GLY A 1 262 ? -11.720 9.233 18.111 1.00 91.25 262 GLY A C 1
ATOM 2106 O O . GLY A 1 262 ? -12.824 8.738 18.299 1.00 91.25 262 GLY A O 1
ATOM 2107 N N . TRP A 1 263 ? -10.647 8.486 17.863 1.00 96.56 263 TRP A N 1
ATOM 2108 C CA . TRP A 1 263 ? -10.687 7.048 17.605 1.00 96.56 263 TRP A CA 1
ATOM 2109 C C . TRP A 1 263 ? -10.922 6.235 18.874 1.00 96.56 263 TRP A C 1
ATOM 2111 O O . TRP A 1 263 ? -10.547 6.651 19.968 1.00 96.56 263 TRP A O 1
ATOM 2121 N N . SER A 1 264 ? -11.459 5.028 18.724 1.00 96.25 264 SER A N 1
ATOM 2122 C CA . SER A 1 264 ? -11.396 4.029 19.792 1.00 96.25 264 SER A CA 1
ATOM 2123 C C . SER A 1 264 ? -10.010 3.404 19.815 1.00 96.25 264 SER A C 1
ATOM 2125 O O . SER A 1 264 ? -9.463 3.085 18.758 1.00 96.25 264 SER A O 1
ATOM 2127 N N . PHE A 1 265 ? -9.424 3.206 20.995 1.00 97.62 265 PHE A N 1
ATOM 2128 C CA . PHE A 1 265 ? -8.096 2.609 21.088 1.00 97.62 265 PHE A CA 1
ATOM 2129 C C . PHE A 1 265 ? -7.826 1.862 22.392 1.00 97.62 265 PHE A C 1
ATOM 2131 O O . PHE A 1 265 ? -8.408 2.145 23.445 1.00 97.62 265 PHE A O 1
ATOM 2138 N N . GLY A 1 266 ? -6.926 0.884 22.306 1.00 96.31 266 GLY A N 1
ATOM 2139 C CA . GLY A 1 266 ? -6.577 0.008 23.417 1.00 96.31 266 GLY A CA 1
ATOM 2140 C C . GLY A 1 266 ? -5.263 -0.741 23.219 1.00 96.31 266 GLY A C 1
ATOM 2141 O O . GLY A 1 266 ? -4.675 -0.747 22.134 1.00 96.31 266 GLY A O 1
ATOM 2142 N N . VAL A 1 267 ? -4.816 -1.386 24.295 1.00 94.75 267 VAL A N 1
ATOM 2143 C CA . VAL A 1 267 ? -3.557 -2.134 24.361 1.00 94.75 267 VAL A CA 1
ATOM 2144 C C . VAL A 1 267 ? -3.836 -3.608 24.630 1.00 94.75 267 VAL A C 1
ATOM 2146 O O . VAL A 1 267 ? -4.614 -3.954 25.514 1.00 94.75 267 VAL A O 1
ATOM 2149 N N . GLN A 1 268 ? -3.172 -4.487 23.886 1.00 91.25 268 GLN A N 1
ATOM 2150 C CA . GLN A 1 268 ? -3.089 -5.915 24.173 1.00 91.25 268 GLN A CA 1
ATOM 2151 C C . GLN A 1 268 ? -1.867 -6.165 25.079 1.00 91.25 268 GLN A C 1
ATOM 2153 O O . GLN A 1 268 ? -0.732 -6.034 24.602 1.00 91.25 268 GLN A O 1
ATOM 2158 N N . PRO A 1 269 ? -2.050 -6.506 26.368 1.00 87.88 269 PRO A N 1
ATOM 2159 C CA . PRO A 1 269 ? -0.940 -6.826 27.261 1.00 87.88 269 PRO A CA 1
ATOM 2160 C C . PRO A 1 269 ? -0.430 -8.264 27.053 1.00 87.88 269 PRO A C 1
ATOM 2162 O O . PRO A 1 269 ? -1.209 -9.211 27.050 1.00 87.88 269 PRO A O 1
ATOM 2165 N N . GLY A 1 270 ? 0.891 -8.443 26.979 1.00 82.19 270 GLY A N 1
ATOM 2166 C CA . GLY A 1 270 ? 1.536 -9.763 27.003 1.00 82.19 270 GLY A CA 1
ATOM 2167 C C . GLY A 1 270 ? 1.647 -10.467 25.641 1.00 82.19 270 GLY A C 1
ATOM 2168 O O . GLY A 1 270 ? 1.251 -9.936 24.606 1.00 82.19 270 GLY A O 1
ATOM 2169 N N . GLN A 1 271 ? 2.231 -11.674 25.656 1.00 68.19 271 GLN A N 1
ATOM 2170 C CA . GLN A 1 271 ? 2.420 -12.544 24.478 1.00 68.19 271 GLN A CA 1
ATOM 2171 C C . GLN A 1 271 ? 1.355 -13.640 24.334 1.00 68.19 271 GLN A C 1
ATOM 2173 O O . GLN A 1 271 ? 1.494 -14.494 23.465 1.00 68.19 271 GLN A O 1
ATOM 2178 N N . GLU A 1 272 ? 0.335 -13.675 25.196 1.00 65.44 272 GLU A N 1
ATOM 2179 C CA . GLU A 1 272 ? -0.712 -14.698 25.089 1.00 65.44 272 GLU A CA 1
ATOM 2180 C C . GLU A 1 272 ? -1.394 -14.646 23.719 1.00 65.44 272 GLU A C 1
ATOM 2182 O O . GLU A 1 272 ? -1.411 -13.584 23.086 1.00 65.44 272 GLU A O 1
ATOM 2187 N N . THR A 1 273 ? -1.973 -15.781 23.298 1.00 63.75 273 THR A N 1
ATOM 2188 C CA . THR A 1 273 ? -2.720 -15.964 22.042 1.00 63.75 273 THR A CA 1
ATOM 2189 C C . THR A 1 273 ? -3.887 -14.990 21.960 1.00 63.75 273 THR A C 1
ATOM 2191 O O . THR A 1 273 ? -5.034 -15.267 22.320 1.00 63.75 273 THR A O 1
ATOM 2194 N N . GLY A 1 274 ? -3.540 -13.782 21.557 1.00 76.19 274 GLY A N 1
ATOM 2195 C CA . GLY A 1 274 ? -4.296 -12.584 21.824 1.00 76.19 274 GLY A CA 1
ATOM 2196 C C . GLY A 1 274 ? -4.830 -11.967 20.553 1.00 76.19 274 GLY A C 1
ATOM 2197 O O . GLY A 1 274 ? -4.825 -12.574 19.481 1.00 76.19 274 GLY A O 1
ATOM 2198 N N . VAL A 1 275 ? -5.260 -10.715 20.663 1.00 81.88 275 VAL A N 1
ATOM 2199 C CA . VAL A 1 275 ? -5.775 -9.966 19.516 1.00 81.88 275 VAL A CA 1
ATOM 2200 C C . VAL A 1 275 ? -4.772 -9.981 18.355 1.00 81.88 275 VAL A C 1
ATOM 2202 O O . VAL A 1 275 ? -5.162 -10.307 17.239 1.00 81.88 275 VAL A O 1
ATOM 2205 N N . LEU A 1 276 ? -3.485 -9.708 18.597 1.00 83.06 276 LEU A N 1
ATOM 2206 C CA . LEU A 1 276 ? -2.478 -9.648 17.528 1.00 83.06 276 LEU A CA 1
ATOM 2207 C C . LEU A 1 276 ? -2.300 -10.975 16.776 1.00 83.06 276 LEU A C 1
ATOM 2209 O O . LEU A 1 276 ? -2.249 -10.974 15.547 1.00 83.06 276 LEU A O 1
ATOM 2213 N N . GLU A 1 277 ? -2.236 -12.099 17.489 1.00 83.69 277 GLU A N 1
ATOM 2214 C CA . GLU A 1 277 ? -2.033 -13.414 16.873 1.00 83.69 277 GLU A CA 1
ATOM 2215 C C . GLU A 1 277 ? -3.241 -13.840 16.035 1.00 83.69 277 GLU A C 1
ATOM 2217 O O . GLU A 1 277 ? -3.076 -14.229 14.880 1.00 83.69 277 GLU A O 1
ATOM 2222 N N . ARG A 1 278 ? -4.465 -13.676 16.562 1.00 83.81 278 ARG A N 1
ATOM 2223 C CA . ARG A 1 278 ? -5.701 -13.989 15.819 1.00 83.81 278 ARG A CA 1
ATOM 2224 C C . ARG A 1 278 ? -5.837 -13.168 14.542 1.00 83.81 278 ARG A C 1
ATOM 2226 O O . ARG A 1 278 ? -6.411 -13.630 13.563 1.00 83.81 278 ARG A O 1
ATOM 2233 N N . HIS A 1 279 ? -5.303 -11.950 14.558 1.00 84.44 279 HIS A N 1
ATOM 2234 C CA . HIS A 1 279 ? -5.269 -11.067 13.402 1.00 84.44 279 HIS A CA 1
ATOM 2235 C C . HIS A 1 279 ? -4.058 -11.297 12.509 1.00 84.44 279 HIS A C 1
ATOM 2237 O O . HIS A 1 279 ? -3.873 -10.497 11.602 1.00 84.44 279 HIS A O 1
ATOM 2243 N N . LEU A 1 280 ? -3.245 -12.337 12.737 1.00 83.62 280 LEU A N 1
ATOM 2244 C CA . LEU A 1 280 ? -2.016 -12.656 12.000 1.00 83.62 280 LEU A CA 1
ATOM 2245 C C . LEU A 1 280 ? -1.034 -11.474 11.916 1.00 83.62 280 LEU A C 1
ATOM 2247 O O . LEU A 1 280 ? -0.363 -11.272 10.901 1.00 83.62 280 LEU A O 1
ATOM 2251 N N . VAL A 1 281 ? -0.982 -10.639 12.957 1.00 77.56 281 VAL A N 1
ATOM 2252 C CA . VAL A 1 281 ? -0.047 -9.513 13.020 1.00 77.56 281 VAL A CA 1
ATOM 2253 C C . VAL A 1 281 ? 1.347 -10.078 13.275 1.00 77.56 281 VAL A C 1
ATOM 2255 O O . VAL A 1 281 ? 1.690 -10.462 14.397 1.00 77.56 281 VAL A O 1
ATOM 2258 N N . SER A 1 282 ? 2.168 -10.137 12.225 1.00 65.44 282 SER A N 1
ATOM 2259 C CA . SER A 1 282 ? 3.586 -10.471 12.356 1.00 65.44 282 SER A CA 1
ATOM 2260 C C . SER A 1 282 ? 4.223 -9.519 13.369 1.00 65.44 282 SER A C 1
ATOM 2262 O O . SER A 1 282 ? 4.048 -8.301 13.267 1.00 65.44 282 SER A O 1
ATOM 2264 N N . HIS A 1 283 ? 4.927 -10.067 14.360 1.00 52.03 283 HIS A N 1
ATOM 2265 C CA . HIS A 1 283 ? 5.499 -9.319 15.479 1.00 52.03 283 HIS A CA 1
ATOM 2266 C C . HIS A 1 283 ? 6.550 -8.311 14.981 1.00 52.03 283 HIS A C 1
ATOM 2268 O O . HIS A 1 283 ? 7.733 -8.624 14.907 1.00 52.03 283 HIS A O 1
ATOM 2274 N N . GLY A 1 284 ? 6.124 -7.104 14.606 1.00 57.34 284 GLY A N 1
ATOM 2275 C CA . GLY A 1 284 ? 7.027 -6.060 14.117 1.00 57.34 284 GLY A CA 1
ATOM 2276 C C . GLY A 1 284 ? 6.556 -5.263 12.900 1.00 57.34 284 GLY A C 1
ATOM 2277 O O . GLY A 1 284 ? 7.388 -4.581 12.301 1.00 57.34 284 GLY A O 1
ATOM 2278 N N . GLY A 1 285 ? 5.272 -5.299 12.536 1.00 74.62 285 GLY A N 1
ATOM 2279 C CA . GLY A 1 285 ? 4.697 -4.467 11.471 1.00 74.62 285 GLY A CA 1
ATOM 2280 C C . GLY A 1 285 ? 3.521 -3.609 11.944 1.00 74.62 285 GLY A C 1
ATOM 2281 O O . GLY A 1 285 ? 2.892 -3.905 12.956 1.00 74.62 285 GLY A O 1
ATOM 2282 N N . THR A 1 286 ? 3.223 -2.549 11.199 1.00 88.69 286 THR A N 1
ATOM 2283 C CA . THR A 1 286 ? 1.925 -1.865 11.249 1.00 88.69 286 THR A CA 1
ATOM 2284 C C . THR A 1 286 ? 0.961 -2.610 10.331 1.00 88.69 286 THR A C 1
ATOM 2286 O O . THR A 1 286 ? 1.353 -2.998 9.241 1.00 88.69 286 THR A O 1
ATOM 2289 N N . LEU A 1 287 ? -0.292 -2.811 10.715 1.00 91.62 287 LEU A N 1
ATOM 2290 C CA . LEU A 1 287 ? -1.298 -3.437 9.852 1.00 91.62 287 LEU A CA 1
ATOM 2291 C C . LEU A 1 287 ? -2.550 -2.568 9.842 1.00 91.62 287 LEU A C 1
ATOM 2293 O O . LEU A 1 287 ? -3.021 -2.159 10.897 1.00 91.62 287 LEU A O 1
ATOM 2297 N N . LEU A 1 288 ? -3.099 -2.314 8.659 1.00 93.81 288 LEU A N 1
ATOM 2298 C CA . LEU A 1 288 ? -4.421 -1.721 8.501 1.00 93.81 288 LEU A CA 1
ATOM 2299 C C . LEU A 1 288 ? -5.372 -2.775 7.939 1.00 93.81 288 LEU A C 1
ATOM 2301 O O . LEU A 1 288 ? -5.058 -3.412 6.939 1.00 93.81 288 LEU A O 1
ATOM 2305 N N . MET A 1 289 ? -6.538 -2.926 8.552 1.00 94.69 289 MET A N 1
ATOM 2306 C CA . MET A 1 289 ? -7.631 -3.772 8.074 1.00 94.69 289 MET A CA 1
ATOM 2307 C C . MET A 1 289 ? -8.875 -2.915 7.859 1.00 94.69 289 MET A C 1
ATOM 2309 O O . MET A 1 289 ? -9.107 -1.982 8.620 1.00 94.69 289 MET A O 1
ATOM 2313 N N . ALA A 1 290 ? -9.676 -3.236 6.849 1.00 96.56 290 ALA A N 1
ATOM 2314 C CA . ALA A 1 290 ? -10.953 -2.593 6.576 1.00 96.56 290 ALA A CA 1
ATOM 2315 C C . ALA A 1 290 ? -12.080 -3.624 6.688 1.00 96.56 290 ALA A C 1
ATOM 2317 O O . ALA A 1 290 ? -12.081 -4.638 5.983 1.00 96.56 290 ALA A O 1
ATOM 2318 N N . ILE A 1 291 ? -13.013 -3.367 7.596 1.00 96.50 291 ILE A N 1
ATOM 2319 C CA . ILE A 1 291 ? -14.059 -4.292 8.028 1.00 96.50 291 ILE A CA 1
ATOM 2320 C C . ILE A 1 291 ? -15.409 -3.625 7.780 1.00 96.50 291 ILE A C 1
ATOM 2322 O O . ILE A 1 291 ? -15.610 -2.490 8.203 1.00 96.50 291 ILE A O 1
ATOM 2326 N N . ASP A 1 292 ? -16.322 -4.295 7.090 1.00 95.31 292 ASP A N 1
ATOM 2327 C CA . ASP A 1 292 ? -17.632 -3.718 6.769 1.00 95.31 292 ASP A CA 1
ATOM 2328 C C . ASP A 1 292 ? -18.615 -3.720 7.961 1.00 95.31 292 ASP A C 1
ATOM 2330 O O . ASP A 1 292 ? -18.278 -4.072 9.099 1.00 95.31 292 ASP A O 1
ATOM 2334 N N . SER A 1 293 ? -19.853 -3.291 7.704 1.00 93.00 293 SER A N 1
ATOM 2335 C CA . SER A 1 293 ? -20.945 -3.273 8.682 1.00 93.00 293 SER A CA 1
ATOM 2336 C C . SER A 1 293 ? -21.257 -4.662 9.250 1.00 93.00 293 SER A C 1
ATOM 2338 O O . SER A 1 293 ? -21.505 -4.766 10.453 1.00 93.00 293 SER A O 1
ATOM 2340 N N . GLU A 1 294 ? -21.154 -5.712 8.429 1.00 92.38 294 GLU A N 1
ATOM 2341 C CA . GLU A 1 294 ? -21.364 -7.123 8.792 1.00 92.38 294 GLU A CA 1
ATOM 2342 C C . GLU A 1 294 ? -20.206 -7.717 9.613 1.00 92.38 294 GLU A C 1
ATOM 2344 O O . GLU A 1 294 ? -20.279 -8.853 10.082 1.00 92.38 294 GLU A O 1
ATOM 2349 N N . GLY A 1 295 ? -19.123 -6.960 9.811 1.00 93.25 295 GLY A N 1
ATOM 2350 C CA . GLY A 1 295 ? -17.943 -7.439 10.518 1.00 93.25 295 GLY A CA 1
ATOM 2351 C C . GLY A 1 295 ? -17.039 -8.316 9.652 1.00 93.25 295 GLY A C 1
ATOM 2352 O O . GLY A 1 295 ? -16.178 -9.006 10.194 1.00 93.25 295 GLY A O 1
ATOM 2353 N N . ILE A 1 296 ? -17.200 -8.302 8.329 1.00 95.44 296 ILE A N 1
ATOM 2354 C CA . ILE A 1 296 ? -16.383 -9.062 7.384 1.00 95.44 296 ILE A CA 1
ATOM 2355 C C . ILE A 1 296 ? -15.151 -8.249 6.983 1.00 95.44 296 ILE A C 1
ATOM 2357 O O . ILE A 1 296 ? -15.239 -7.075 6.622 1.00 95.44 296 ILE A O 1
ATOM 2361 N N . LEU A 1 297 ? -13.978 -8.883 6.999 1.00 95.31 297 LEU A N 1
ATOM 2362 C CA . LEU A 1 297 ? -12.745 -8.286 6.495 1.00 95.31 297 LEU A CA 1
ATOM 2363 C C . LEU A 1 297 ? -12.794 -8.164 4.966 1.00 95.31 297 LEU A C 1
ATOM 2365 O O . LEU A 1 297 ? -12.808 -9.173 4.260 1.00 95.31 297 LEU A O 1
ATOM 2369 N N . ARG A 1 298 ? -12.766 -6.933 4.446 1.00 94.81 298 ARG A N 1
ATOM 2370 C CA . ARG A 1 298 ? -12.873 -6.634 3.005 1.00 94.81 298 ARG A CA 1
ATOM 2371 C C . ARG A 1 298 ? -11.594 -6.123 2.363 1.00 94.81 298 ARG A C 1
ATOM 2373 O O . ARG A 1 298 ? -11.519 -6.057 1.137 1.00 94.81 298 ARG A O 1
ATOM 2380 N N . TRP A 1 299 ? -10.614 -5.700 3.154 1.00 94.06 299 TRP A N 1
ATOM 2381 C CA . TRP A 1 299 ? -9.323 -5.237 2.651 1.00 94.06 299 TRP A CA 1
ATOM 2382 C C . TRP A 1 299 ? -8.294 -5.155 3.779 1.00 94.06 299 TRP A C 1
ATOM 2384 O O . TRP A 1 299 ? -8.660 -4.971 4.937 1.00 94.06 299 TRP A O 1
ATOM 2394 N N . GLU A 1 300 ? -7.008 -5.269 3.453 1.00 90.88 300 GLU A N 1
ATOM 2395 C CA . GLU A 1 300 ? -5.922 -5.120 4.421 1.00 90.88 300 GLU A CA 1
ATOM 2396 C C . GLU A 1 300 ? -4.590 -4.730 3.767 1.00 90.88 300 GLU A C 1
ATOM 2398 O O . GLU A 1 300 ? -4.375 -4.966 2.577 1.00 90.88 300 GLU A O 1
ATOM 2403 N N . MET A 1 301 ? -3.690 -4.145 4.561 1.00 88.56 301 MET A N 1
ATOM 2404 C CA . MET A 1 301 ? -2.344 -3.747 4.150 1.00 88.56 301 MET A CA 1
ATOM 2405 C C . MET A 1 301 ? -1.351 -3.859 5.303 1.00 88.56 301 MET A C 1
ATOM 2407 O O . MET A 1 301 ? -1.566 -3.283 6.373 1.00 88.56 301 MET A O 1
ATOM 2411 N N . ILE A 1 302 ? -0.240 -4.552 5.059 1.00 87.38 302 ILE A N 1
ATOM 2412 C CA . ILE A 1 302 ? 0.881 -4.668 5.996 1.00 87.38 302 ILE A CA 1
ATOM 2413 C C . ILE A 1 302 ? 1.885 -3.569 5.709 1.00 87.38 302 ILE A C 1
ATOM 2415 O O . ILE A 1 302 ? 2.215 -3.324 4.556 1.00 87.38 302 ILE A O 1
ATOM 2419 N N . ASP A 1 303 ? 2.399 -2.962 6.774 1.00 81.56 303 ASP A N 1
ATOM 2420 C CA . ASP A 1 303 ? 3.335 -1.850 6.767 1.00 81.56 303 ASP A CA 1
ATOM 2421 C C . ASP A 1 303 ? 2.925 -0.849 5.681 1.00 81.56 303 ASP A C 1
ATOM 2423 O O . ASP A 1 303 ? 3.567 -0.819 4.634 1.00 81.56 303 ASP A O 1
ATOM 2427 N N . PRO A 1 304 ? 1.852 -0.055 5.889 1.00 69.94 304 PRO A N 1
ATOM 2428 C CA . PRO A 1 304 ? 1.417 0.995 4.968 1.00 69.94 304 PRO A CA 1
ATOM 2429 C C . PRO A 1 304 ? 2.521 2.057 4.799 1.00 69.94 304 PRO A C 1
ATOM 2431 O O . PRO A 1 304 ? 2.486 3.149 5.353 1.00 69.94 304 PRO A O 1
ATOM 2434 N N . MET A 1 305 ? 3.563 1.695 4.054 1.00 61.00 305 MET A N 1
ATOM 2435 C CA . MET A 1 305 ? 4.733 2.495 3.702 1.00 61.00 305 MET A CA 1
ATOM 2436 C C . MET A 1 305 ? 4.385 3.516 2.627 1.00 61.00 305 MET A C 1
ATOM 2438 O O . MET A 1 305 ? 5.095 4.496 2.421 1.00 61.00 305 MET A O 1
ATOM 2442 N N . PHE A 1 306 ? 3.289 3.256 1.930 1.00 66.00 306 PHE A N 1
ATOM 2443 C CA . PHE A 1 306 ? 2.680 4.142 0.972 1.00 66.00 306 PHE A CA 1
ATOM 2444 C C . PHE A 1 306 ? 1.736 5.041 1.761 1.00 66.00 306 PHE A C 1
ATOM 2446 O O . PHE A 1 306 ? 0.625 4.636 2.091 1.00 66.00 306 PHE A O 1
ATOM 2453 N N . TRP A 1 307 ? 2.171 6.252 2.109 1.00 75.38 307 TRP A N 1
ATOM 2454 C CA . TRP A 1 307 ? 1.322 7.295 2.709 1.00 75.38 307 TRP A CA 1
ATOM 2455 C C . TRP A 1 307 ? 0.405 7.941 1.658 1.00 75.38 307 TRP A C 1
ATOM 2457 O O . TRP A 1 307 ? 0.170 9.150 1.652 1.00 75.38 307 TRP A O 1
ATOM 2467 N N . ASP A 1 308 ? -0.061 7.122 0.722 1.00 88.75 308 ASP A N 1
ATOM 2468 C CA . ASP A 1 308 ? -0.698 7.523 -0.515 1.00 88.75 308 ASP A CA 1
ATOM 2469 C C . ASP A 1 308 ? -2.170 7.808 -0.203 1.00 88.75 308 ASP A C 1
ATOM 2471 O O . ASP A 1 308 ? -3.021 6.932 -0.303 1.00 88.75 308 ASP A O 1
ATOM 2475 N N . GLU A 1 309 ? -2.479 9.032 0.230 1.00 92.12 309 GLU A N 1
ATOM 2476 C CA . GLU A 1 309 ? -3.835 9.419 0.648 1.00 92.12 309 GLU A CA 1
ATOM 2477 C C . GLU A 1 309 ? -4.908 9.023 -0.382 1.00 92.12 309 GLU A C 1
ATOM 2479 O O . GLU A 1 309 ? -5.939 8.465 -0.007 1.00 92.12 309 GLU A O 1
ATOM 2484 N N . GLY A 1 310 ? -4.653 9.243 -1.678 1.00 94.38 310 GLY A N 1
ATOM 2485 C CA . GLY A 1 310 ? -5.588 8.881 -2.745 1.00 94.38 310 GLY A CA 1
ATOM 2486 C C . GLY A 1 310 ? -5.865 7.379 -2.857 1.00 94.38 310 GLY A C 1
ATOM 2487 O O . GLY A 1 310 ? -6.988 7.001 -3.179 1.00 94.38 310 GLY A O 1
ATOM 2488 N N . LEU A 1 311 ? -4.893 6.515 -2.547 1.00 94.56 311 LEU A N 1
ATOM 2489 C CA . LEU A 1 311 ? -5.086 5.062 -2.526 1.00 94.56 311 LEU A CA 1
ATOM 2490 C C . LEU A 1 311 ? -6.109 4.677 -1.454 1.00 94.56 311 LEU A C 1
ATOM 2492 O O . LEU A 1 311 ? -7.092 4.003 -1.758 1.00 94.56 311 LEU A O 1
ATOM 2496 N N . TYR A 1 312 ? -5.888 5.112 -0.210 1.00 95.19 312 TYR A N 1
ATOM 2497 C CA . TYR A 1 312 ? -6.786 4.780 0.900 1.00 95.19 312 TYR A CA 1
ATOM 2498 C C . TYR A 1 312 ? -8.167 5.388 0.694 1.00 95.19 312 TYR A C 1
ATOM 2500 O O . TYR A 1 312 ? -9.162 4.706 0.909 1.00 95.19 312 TYR A O 1
ATOM 2508 N N . ARG A 1 313 ? -8.230 6.631 0.204 1.00 96.75 313 ARG A N 1
ATOM 2509 C CA . ARG A 1 313 ? -9.471 7.301 -0.192 1.00 96.75 313 ARG A CA 1
ATOM 2510 C C . ARG A 1 313 ? -10.277 6.461 -1.185 1.00 96.75 313 ARG A C 1
ATOM 2512 O O . ARG A 1 313 ? -11.430 6.150 -0.914 1.00 96.75 313 ARG A O 1
ATOM 2519 N N . ALA A 1 314 ? -9.657 6.016 -2.281 1.00 96.31 314 ALA A N 1
ATOM 2520 C CA . ALA A 1 314 ? -10.328 5.201 -3.295 1.00 96.31 314 ALA A CA 1
ATOM 2521 C C . ALA A 1 314 ? -10.848 3.864 -2.731 1.00 96.31 314 ALA A C 1
ATOM 2523 O O . ALA A 1 314 ? -11.935 3.412 -3.095 1.00 96.31 314 ALA A O 1
ATOM 2524 N N . ILE A 1 315 ? -10.095 3.235 -1.822 1.00 95.62 315 ILE A N 1
ATOM 2525 C CA . ILE A 1 315 ? -10.516 2.001 -1.143 1.00 95.62 315 ILE A CA 1
ATOM 2526 C C . ILE A 1 315 ? -11.699 2.268 -0.205 1.00 95.62 315 ILE A C 1
ATOM 2528 O O . ILE A 1 315 ? -12.685 1.538 -0.259 1.00 95.62 315 ILE A O 1
ATOM 2532 N N . ILE A 1 316 ? -11.625 3.311 0.624 1.00 97.12 316 ILE A N 1
ATOM 2533 C CA . ILE A 1 316 ? -12.689 3.709 1.555 1.00 97.12 316 ILE A CA 1
ATOM 2534 C C . ILE A 1 316 ? -13.977 4.011 0.787 1.00 97.12 316 ILE A C 1
ATOM 2536 O O . ILE A 1 316 ? -15.017 3.440 1.100 1.00 97.12 316 ILE A O 1
ATOM 2540 N N . GLU A 1 317 ? -13.912 4.825 -0.268 1.00 96.75 317 GLU A N 1
ATOM 2541 C CA . GLU A 1 317 ? -15.069 5.151 -1.110 1.00 96.75 317 GLU A CA 1
ATOM 2542 C C . GLU A 1 317 ? -15.687 3.918 -1.766 1.00 96.75 317 GLU A C 1
ATOM 2544 O O . GLU A 1 317 ? -16.905 3.836 -1.922 1.00 96.75 317 GLU A O 1
ATOM 2549 N N . ARG A 1 318 ? -14.860 2.966 -2.211 1.00 95.50 318 ARG A N 1
ATOM 2550 C CA . ARG A 1 318 ? -15.343 1.698 -2.770 1.00 95.50 318 ARG A CA 1
ATOM 2551 C C . ARG A 1 318 ? -16.089 0.891 -1.712 1.00 95.50 318 ARG A C 1
ATOM 2553 O O . ARG A 1 318 ? -17.175 0.397 -1.989 1.00 95.50 318 ARG A O 1
ATOM 2560 N N . LEU A 1 319 ? -15.510 0.751 -0.522 1.00 96.06 319 LEU A N 1
ATOM 2561 C CA . LEU A 1 319 ? -16.089 -0.057 0.548 1.00 96.06 319 LEU A CA 1
ATOM 2562 C C . LEU A 1 319 ? -17.370 0.574 1.103 1.00 96.06 319 LEU A C 1
ATOM 2564 O O . LEU A 1 319 ? -18.371 -0.120 1.199 1.00 96.06 319 LEU A O 1
ATOM 2568 N N . LEU A 1 320 ? -17.388 1.885 1.354 1.00 95.75 320 LEU A N 1
ATOM 2569 C CA . LEU A 1 320 ? -18.583 2.594 1.827 1.00 95.75 320 LEU A CA 1
ATOM 2570 C C . LEU A 1 320 ? -19.752 2.522 0.836 1.00 95.75 320 LEU A C 1
ATOM 2572 O O . LEU A 1 320 ? -20.897 2.396 1.262 1.00 95.75 320 LEU A O 1
ATOM 2576 N N . ARG A 1 321 ? -19.478 2.565 -0.476 1.00 92.00 321 ARG A N 1
ATOM 2577 C CA . ARG A 1 321 ? -20.509 2.402 -1.518 1.00 92.00 321 ARG A CA 1
ATOM 2578 C C . ARG A 1 321 ? -21.096 0.994 -1.579 1.00 92.00 321 ARG A C 1
ATOM 2580 O O . ARG A 1 321 ? -22.236 0.856 -1.995 1.00 92.00 321 ARG A O 1
ATOM 2587 N N . ASN A 1 322 ? -20.329 -0.019 -1.186 1.00 83.50 322 ASN A N 1
ATOM 2588 C CA . ASN A 1 322 ? -20.765 -1.415 -1.192 1.00 83.50 322 ASN A CA 1
ATOM 2589 C C . ASN A 1 322 ? -21.443 -1.840 0.125 1.00 83.50 322 ASN A C 1
ATOM 2591 O O . ASN A 1 322 ? -21.961 -2.950 0.193 1.00 83.50 322 ASN A O 1
ATOM 2595 N N . SER A 1 323 ? -21.413 -0.993 1.161 1.00 66.12 323 SER A N 1
ATOM 2596 C CA . SER A 1 323 ? -22.032 -1.242 2.474 1.00 66.12 323 SER A CA 1
ATOM 2597 C C . SER A 1 323 ? -23.495 -0.768 2.573 1.00 66.12 323 SER A C 1
ATOM 2599 O O . SER A 1 323 ? -24.033 -0.712 3.680 1.00 66.12 323 SER A O 1
ATOM 2601 N N . GLY A 1 324 ? -24.121 -0.358 1.465 1.00 48.31 324 GLY A N 1
ATOM 2602 C CA . GLY A 1 324 ? -25.531 0.052 1.385 1.00 48.31 324 GLY A CA 1
ATOM 2603 C C . GLY A 1 324 ? -26.264 -0.717 0.301 1.00 48.31 324 GLY A C 1
ATOM 2604 O O . GLY A 1 324 ? -27.487 -0.900 0.472 1.00 48.31 324 GLY A O 1
#

Radius of gyration: 21.71 Å; Cα contacts (8 Å, |Δi|>4): 496; chains: 1; bounding box: 59×47×67 Å

Secondary structure (DSSP, 8-state):
-------HHHHHHHHHHHHHHTT-HHHHHHHHHHHHHH---STTHHHHHHHHHHHHHHTT-HHHHHHHHHHHHHHHHHHHT-SEEEPTT-SSEEEPPTT-HHHHHHHHHHHHHHHHHHHHHHT-HHHHHHHHHHHHHHHHHHHHTT----HHHHHHIIIIIHHHHHHHHHTTTSBPPP-TT-EEEEPPPS--TT--EEEEEE--HHHHHTTTHHHHHHHHHHHHHHGGGTEEEEEEEEESSGGGHHHHHHHHHHHHHHHT---EEEEEESSSS-HHHHTT--TT--EEEEEETTSBEEEEEES-----HHHHHHHHHHHHHH--